Protein AF-A0AA42ZZ25-F1 (afdb_monomer)

Mean predicted aligned error: 7.33 Å

Solvent-accessible surface area (backbone atoms only — not comparable to full-atom values): 10313 Å² total; per-residue (Å²): 119,37,71,67,14,52,54,40,21,51,52,9,48,52,44,20,52,55,37,47,58,58,60,70,45,58,56,44,76,78,41,69,39,50,88,91,61,68,63,91,43,77,85,38,87,48,30,48,45,48,50,50,54,72,47,40,32,61,49,11,52,52,39,21,52,51,9,50,40,42,20,70,60,53,53,70,67,59,52,48,52,51,50,52,52,52,52,49,48,52,52,50,51,59,63,63,67,44,96,59,76,88,53,70,66,61,53,52,50,50,54,51,52,54,51,51,52,50,52,50,50,48,66,76,36,48,74,58,33,71,80,35,52,40,42,48,50,11,55,51,25,39,54,50,19,49,52,49,48,51,55,60,66,46,25,86,80,36,71,93,68,45,95,70,75,83,64,55,67,38,52,52,24,44,52,49,13,54,52,23,41,51,53,31,56,58,52,57,65,77,77,108

Foldseek 3Di:
DDPQLVVLLVQLVVQLVVLVVVLVDDLCVQQVDDPVCPDQFCPDSSNVVVLCSVCRNVSSVLSNVLSVCVVVVPDPVVSCCSNCVSVVVSVCVSVVPHPDDDDVVVLVVVLVVLVVVLVVVCVVCVVVCVVQVLLVLLSVLVNVLVVVVSVQVCCVVVVVVPNDDDSVSSVVSNVSSVVSVVVSVVVVVVVD

Radius of gyration: 19.28 Å; Cα contacts (8 Å, |Δi|>4): 155; chains: 1; bounding box: 48×33×53 Å

Secondary structure (DSSP, 8-state):
--HHHHHHHHHHHHHHHHHHHHHTS-HHHHH---TTS--SSTTSTTHHHHHHHHHHHHHHHHHHHHHHHHHTT--HHHHHHHHHHHHHHHHHHHHHTSSPPP-HHHHHHHHHHHHHHHHHHHHHHHHHHHH-HHHHHHHHHHHHHHHHHHHHHHHTT-GGG-S---THHHHHHHHHHHHHHHHHHHHHTT--

pLDDT: mean 84.46, std 12.56, range [48.25, 97.88]

Nearest PDB structures (foldseek):
  5zhy-assembly2_E  TM=5.673E-01  e=8.714E+00  Human coronavirus 229E

Structure (mmCIF, N/CA/C/O backbone):
data_AF-A0AA42ZZ25-F1
#
_entry.id   AF-A0AA42ZZ25-F1
#
loop_
_atom_site.group_PDB
_atom_site.id
_atom_site.type_symbol
_atom_site.label_atom_id
_atom_site.label_alt_id
_atom_site.label_comp_id
_atom_site.label_asym_id
_atom_site.label_entity_id
_atom_site.label_seq_id
_atom_site.pdbx_PDB_ins_code
_atom_site.Cartn_x
_atom_site.Cartn_y
_atom_site.Cartn_z
_atom_site.occupancy
_atom_site.B_iso_or_equiv
_atom_site.auth_seq_id
_atom_site.auth_comp_id
_atom_site.auth_asym_id
_atom_site.auth_atom_id
_atom_site.pdbx_PDB_model_num
ATOM 1 N N . MET A 1 1 ? 2.182 6.282 26.283 1.00 73.94 1 MET A N 1
ATOM 2 C CA . MET A 1 1 ? 2.359 7.030 25.024 1.00 73.94 1 MET A CA 1
ATOM 3 C C . MET A 1 1 ? 3.769 7.593 24.958 1.00 73.94 1 MET A C 1
ATOM 5 O O . MET A 1 1 ? 4.169 8.292 25.883 1.00 73.94 1 MET A O 1
ATOM 9 N N . SER A 1 2 ? 4.528 7.269 23.909 1.00 85.56 2 SER A N 1
ATOM 10 C CA . SER A 1 2 ? 5.929 7.699 23.748 1.00 85.56 2 SER A CA 1
ATOM 11 C C . SER A 1 2 ? 6.049 9.004 22.951 1.00 85.56 2 SER A C 1
ATOM 13 O O . SER A 1 2 ? 5.507 9.096 21.847 1.00 85.56 2 SER A O 1
ATOM 15 N N . LYS A 1 3 ? 6.791 9.994 23.481 1.00 91.00 3 LYS A N 1
ATOM 16 C CA . LYS A 1 3 ? 7.143 11.242 22.765 1.00 91.00 3 LYS A CA 1
ATOM 17 C C . LYS A 1 3 ? 8.033 10.967 21.551 1.00 91.00 3 LYS A C 1
ATOM 19 O O . LYS A 1 3 ? 7.838 11.568 20.502 1.00 91.00 3 LYS A O 1
ATOM 24 N N . LEU A 1 4 ? 8.956 10.011 21.676 1.00 93.12 4 LEU A N 1
ATOM 25 C CA . LEU A 1 4 ? 9.824 9.583 20.579 1.00 93.12 4 LEU A CA 1
ATOM 26 C C . LEU A 1 4 ? 9.006 9.017 19.411 1.00 93.12 4 LEU A C 1
ATOM 28 O O . LEU A 1 4 ? 9.281 9.340 18.263 1.00 93.12 4 LEU A O 1
ATOM 32 N N . GLY A 1 5 ? 7.962 8.231 19.701 1.00 93.62 5 GLY A N 1
ATOM 33 C CA . GLY A 1 5 ? 7.076 7.689 18.666 1.00 93.62 5 GLY A CA 1
ATOM 34 C C . GLY A 1 5 ? 6.365 8.774 17.852 1.00 93.62 5 GLY A C 1
ATOM 35 O O . GLY A 1 5 ? 6.284 8.664 16.633 1.00 93.62 5 GLY A O 1
ATOM 36 N N . ILE A 1 6 ? 5.929 9.861 18.502 1.00 95.56 6 ILE A N 1
ATOM 37 C CA . ILE A 1 6 ? 5.314 11.018 17.825 1.00 95.56 6 ILE A CA 1
ATOM 38 C C . ILE A 1 6 ? 6.313 11.690 16.879 1.00 95.56 6 ILE A C 1
ATOM 40 O O . ILE A 1 6 ? 5.965 12.014 15.748 1.00 95.56 6 ILE A O 1
ATOM 44 N N . ILE A 1 7 ? 7.555 11.885 17.330 1.00 96.88 7 ILE A N 1
ATOM 45 C CA . ILE A 1 7 ? 8.611 12.496 16.512 1.00 96.88 7 ILE A CA 1
ATOM 46 C C . ILE A 1 7 ? 8.875 11.637 15.270 1.00 96.88 7 ILE A C 1
ATOM 48 O O . ILE A 1 7 ? 8.836 12.146 14.154 1.00 96.88 7 ILE A O 1
ATOM 52 N N . VAL A 1 8 ? 9.074 10.328 15.455 1.00 96.25 8 VAL A N 1
ATOM 53 C CA . VAL A 1 8 ? 9.297 9.379 14.351 1.00 96.25 8 VAL A CA 1
ATOM 54 C C . VAL A 1 8 ? 8.112 9.382 13.382 1.00 96.25 8 VAL A C 1
ATOM 56 O O . VAL A 1 8 ? 8.312 9.421 12.172 1.00 96.25 8 VAL A O 1
ATOM 59 N N . PHE A 1 9 ? 6.881 9.412 13.896 1.00 96.94 9 PHE A N 1
ATOM 60 C CA . PHE A 1 9 ? 5.675 9.474 13.073 1.00 96.94 9 PHE A CA 1
ATOM 61 C C . PHE A 1 9 ? 5.659 10.695 12.144 1.00 96.94 9 PHE A C 1
ATOM 63 O O . PHE A 1 9 ? 5.478 10.548 10.935 1.00 96.94 9 PHE A O 1
ATOM 70 N N . TRP A 1 10 ? 5.902 11.889 12.692 1.00 97.75 10 TRP A N 1
ATOM 71 C CA . TRP A 1 10 ? 5.908 13.123 11.906 1.00 97.75 10 TRP A CA 1
ATOM 72 C C . TRP A 1 10 ? 7.067 13.199 10.917 1.00 97.75 10 TRP A C 1
ATOM 74 O O . TRP A 1 10 ? 6.869 13.693 9.811 1.00 97.75 10 TRP A O 1
ATOM 84 N N . ILE A 1 11 ? 8.242 12.665 11.267 1.00 97.38 11 ILE A N 1
ATOM 85 C CA . ILE A 1 11 ? 9.359 12.531 10.322 1.00 97.38 11 ILE A CA 1
ATOM 86 C C . ILE A 1 11 ? 8.927 11.698 9.111 1.00 97.38 11 ILE A C 1
ATOM 88 O O . ILE A 1 11 ? 9.162 12.109 7.978 1.00 97.38 11 ILE A O 1
ATOM 92 N N . GLY A 1 12 ? 8.249 10.568 9.336 1.00 96.44 12 GLY A N 1
ATOM 93 C CA . GLY A 1 12 ? 7.739 9.723 8.255 1.00 96.44 12 GLY A CA 1
ATOM 94 C C . GLY A 1 12 ? 6.729 10.439 7.354 1.00 96.44 12 GLY A C 1
ATOM 95 O O . GLY A 1 12 ? 6.827 10.340 6.132 1.00 96.44 12 GLY A O 1
ATOM 96 N N . ILE A 1 13 ? 5.805 11.210 7.941 1.00 96.94 13 ILE A N 1
ATOM 97 C CA . ILE A 1 13 ? 4.840 12.025 7.183 1.00 96.94 13 ILE A CA 1
ATOM 98 C C . ILE A 1 13 ? 5.551 13.084 6.345 1.00 96.94 13 ILE A C 1
ATOM 100 O O . ILE A 1 13 ? 5.314 13.162 5.142 1.00 96.94 13 ILE A O 1
ATOM 104 N N . LEU A 1 14 ? 6.409 13.898 6.967 1.00 96.94 14 LEU A N 1
ATOM 105 C CA . LEU A 1 14 ? 7.109 14.981 6.276 1.00 96.94 14 LEU A CA 1
ATOM 106 C C . LEU A 1 14 ? 7.948 14.432 5.125 1.00 96.94 14 LEU A C 1
ATOM 108 O O . LEU A 1 14 ? 7.885 14.962 4.020 1.00 96.94 14 LEU A O 1
ATOM 112 N N . TRP A 1 15 ? 8.659 13.329 5.361 1.00 95.62 15 TRP A N 1
ATOM 113 C CA . TRP A 1 15 ? 9.408 12.635 4.324 1.00 95.62 15 TRP A CA 1
ATOM 114 C C . TRP A 1 15 ? 8.509 12.183 3.170 1.00 95.62 15 TRP A C 1
ATOM 116 O O . TRP A 1 15 ? 8.795 12.506 2.022 1.00 95.62 15 TRP A O 1
ATOM 126 N N . ALA A 1 16 ? 7.407 11.480 3.460 1.00 94.56 16 ALA A N 1
ATOM 127 C CA . ALA A 1 16 ? 6.493 10.977 2.434 1.00 94.56 16 ALA A CA 1
ATOM 128 C C . ALA A 1 16 ? 5.859 12.104 1.605 1.00 94.56 16 ALA A C 1
ATOM 130 O O . ALA A 1 16 ? 5.720 11.957 0.397 1.00 94.56 16 ALA A O 1
ATOM 131 N N . VAL A 1 17 ? 5.498 13.228 2.231 1.00 94.06 17 VAL A N 1
ATOM 132 C CA . VAL A 1 17 ? 4.905 14.382 1.539 1.00 94.06 17 VAL A CA 1
ATOM 133 C C . VAL A 1 17 ? 5.936 15.090 0.667 1.00 94.06 17 VAL A C 1
ATOM 135 O O . VAL A 1 17 ? 5.672 15.322 -0.509 1.00 94.06 17 VAL A O 1
ATOM 138 N N . ILE A 1 18 ? 7.115 15.404 1.216 1.00 92.88 18 ILE A N 1
ATOM 139 C CA . ILE A 1 18 ? 8.193 16.066 0.467 1.00 92.88 18 ILE A CA 1
ATOM 140 C C . ILE A 1 18 ? 8.596 15.203 -0.724 1.00 92.88 18 ILE A C 1
ATOM 142 O O . ILE A 1 18 ? 8.624 15.683 -1.855 1.00 92.88 18 ILE A O 1
ATOM 146 N N . MET A 1 19 ? 8.842 13.914 -0.484 1.00 90.81 19 MET A N 1
ATOM 147 C CA . MET A 1 19 ? 9.177 12.986 -1.553 1.00 90.81 19 MET A CA 1
ATOM 148 C C . MET A 1 19 ? 8.017 12.807 -2.523 1.00 90.81 19 MET A C 1
ATOM 150 O O . MET A 1 19 ? 8.268 12.780 -3.712 1.00 90.81 19 MET A O 1
ATOM 154 N N . GLY A 1 20 ? 6.763 12.792 -2.064 1.00 87.94 20 GLY A N 1
ATOM 155 C CA . GLY A 1 20 ? 5.570 12.743 -2.917 1.00 87.94 20 GLY A CA 1
ATOM 156 C C . GLY A 1 20 ? 5.518 13.881 -3.936 1.00 87.94 20 GLY A C 1
ATOM 157 O O . GLY A 1 20 ? 5.217 13.662 -5.108 1.00 87.94 20 GLY A O 1
ATOM 158 N N . LEU A 1 21 ? 5.874 15.092 -3.505 1.00 88.12 21 LEU A N 1
ATOM 159 C CA . LEU A 1 21 ? 5.981 16.255 -4.384 1.00 88.12 21 LEU A CA 1
ATOM 160 C C . LEU A 1 21 ? 7.161 16.124 -5.355 1.00 88.12 21 LEU A C 1
ATOM 162 O O . LEU A 1 21 ? 7.004 16.402 -6.539 1.00 88.12 21 LEU A O 1
ATOM 166 N N . ILE A 1 22 ? 8.319 15.659 -4.875 1.00 83.81 22 ILE A N 1
ATOM 167 C CA . ILE A 1 22 ? 9.514 15.455 -5.709 1.00 83.81 22 ILE A CA 1
ATOM 168 C C . ILE A 1 22 ? 9.271 14.368 -6.764 1.00 83.81 22 ILE A C 1
ATOM 170 O O . ILE A 1 22 ? 9.618 14.565 -7.922 1.00 83.81 22 ILE A O 1
ATOM 174 N N . VAL A 1 23 ? 8.642 13.246 -6.402 1.00 82.50 23 VAL A N 1
ATOM 175 C CA . VAL A 1 23 ? 8.343 12.144 -7.331 1.00 82.50 23 VAL A CA 1
ATOM 176 C C . VAL A 1 23 ? 7.167 12.432 -8.255 1.00 82.50 23 VAL A C 1
ATOM 178 O O . VAL A 1 23 ? 6.913 11.683 -9.185 1.00 82.50 23 VAL A O 1
ATOM 181 N N . SER A 1 24 ? 6.435 13.520 -8.031 1.00 81.56 24 SER A N 1
ATOM 182 C CA . SER A 1 24 ? 5.475 13.999 -9.028 1.00 81.56 24 SER A CA 1
ATOM 183 C C . SER A 1 24 ? 6.177 14.702 -10.199 1.00 81.56 24 SER A C 1
ATOM 185 O O . SER A 1 24 ? 5.546 14.955 -11.222 1.00 81.56 24 SER A O 1
ATOM 187 N N . LEU A 1 25 ? 7.469 15.026 -10.059 1.00 79.50 25 LEU A N 1
ATOM 188 C CA . LEU A 1 25 ? 8.301 15.529 -11.147 1.00 79.50 25 LEU A CA 1
ATOM 189 C C . LEU A 1 25 ? 8.805 14.372 -12.013 1.00 79.50 25 LEU A C 1
ATOM 191 O O . LEU A 1 25 ? 9.061 13.269 -11.525 1.00 79.50 25 LEU A O 1
ATOM 195 N N . ASP A 1 26 ? 8.986 14.665 -13.298 1.00 71.19 26 ASP A N 1
ATOM 196 C CA . ASP A 1 26 ? 9.432 13.702 -14.297 1.00 71.19 26 ASP A CA 1
ATOM 197 C C . ASP A 1 26 ? 10.783 13.050 -13.908 1.00 71.19 26 ASP A C 1
ATOM 199 O O . ASP A 1 26 ? 11.741 13.759 -13.572 1.00 71.19 26 ASP A O 1
ATOM 203 N N . PRO A 1 27 ? 10.901 11.708 -13.934 1.00 68.69 27 PRO A N 1
ATOM 204 C CA . PRO A 1 27 ? 12.136 11.019 -13.566 1.00 68.69 27 PRO A CA 1
ATOM 205 C C . PRO A 1 27 ? 13.280 11.268 -14.560 1.00 68.69 27 PRO A C 1
ATOM 207 O O . PRO A 1 27 ? 14.442 11.188 -14.166 1.00 68.69 27 PRO A O 1
ATOM 210 N N . GLY A 1 28 ? 12.995 11.619 -15.814 1.00 68.44 28 GLY A N 1
ATOM 211 C CA . GLY A 1 28 ? 13.992 12.103 -16.765 1.00 68.44 28 GLY A CA 1
ATOM 212 C C . GLY A 1 28 ? 14.575 13.455 -16.360 1.00 68.44 28 GLY A C 1
ATOM 213 O O . GLY A 1 28 ? 15.766 13.690 -16.545 1.00 68.44 28 GLY A O 1
ATOM 214 N N . TYR A 1 29 ? 13.798 14.305 -15.686 1.00 72.44 29 TYR A N 1
ATOM 215 C CA . TYR A 1 29 ? 14.313 15.533 -15.076 1.00 72.44 29 TYR A CA 1
ATOM 216 C C . TYR A 1 29 ? 15.101 15.267 -13.780 1.00 72.44 29 TYR A C 1
ATOM 218 O O . TYR A 1 29 ? 16.183 15.819 -13.587 1.00 72.44 29 TYR A O 1
ATOM 226 N N . VAL A 1 30 ?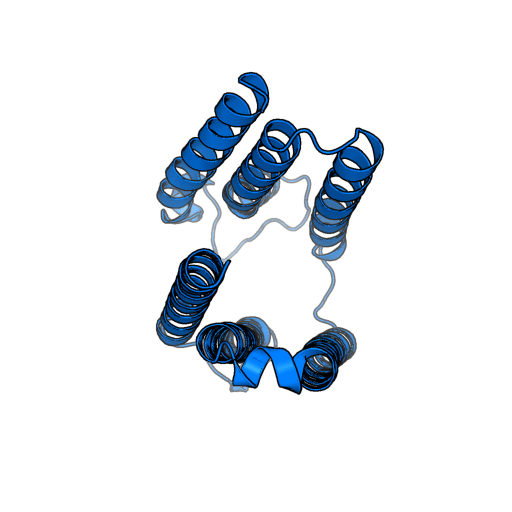 14.582 14.416 -12.886 1.00 73.19 30 VAL A N 1
ATOM 227 C CA . VAL A 1 30 ? 15.165 14.195 -11.544 1.00 73.19 30 VAL A CA 1
ATOM 228 C C . VAL A 1 30 ? 16.379 13.262 -11.567 1.00 73.19 30 VAL A C 1
ATOM 230 O O . VAL A 1 30 ? 17.350 13.489 -10.848 1.00 73.19 30 VAL A O 1
ATOM 233 N N . CYS A 1 31 ? 16.334 12.216 -12.387 1.00 72.69 31 CYS A N 1
ATOM 234 C CA . CYS A 1 31 ? 17.346 11.163 -12.449 1.00 72.69 31 CYS A CA 1
ATOM 235 C C . CYS A 1 31 ? 18.102 11.118 -13.781 1.00 72.69 31 CYS A C 1
ATOM 237 O O . CYS A 1 31 ? 18.907 10.206 -13.969 1.00 72.69 31 CYS A O 1
ATOM 239 N N . GLN A 1 32 ? 17.856 12.068 -14.697 1.00 72.19 32 GLN A N 1
ATOM 240 C CA . GLN A 1 32 ? 18.465 12.090 -16.038 1.00 72.19 32 GLN A CA 1
ATOM 241 C C . GLN A 1 32 ? 18.292 10.755 -16.782 1.00 72.19 32 GLN A C 1
ATOM 243 O O . GLN A 1 32 ? 19.167 10.313 -17.524 1.00 72.19 32 GLN A O 1
ATOM 248 N N . LEU A 1 33 ? 17.165 10.084 -16.531 1.00 67.00 33 LEU A N 1
ATOM 249 C CA . LEU A 1 33 ? 16.796 8.831 -17.171 1.00 67.00 33 LEU A CA 1
ATOM 250 C C . LEU A 1 33 ? 16.148 9.132 -18.517 1.00 67.00 33 LEU A C 1
ATOM 252 O O . LEU A 1 33 ? 15.111 9.786 -18.577 1.00 67.00 33 LEU A O 1
ATOM 256 N N . ASP A 1 34 ? 16.738 8.615 -19.584 1.00 62.69 34 ASP A N 1
ATOM 257 C CA . ASP A 1 34 ? 16.041 8.504 -20.856 1.00 62.69 34 ASP A CA 1
ATOM 258 C C . ASP A 1 34 ? 14.940 7.445 -20.701 1.00 62.69 34 ASP A C 1
ATOM 260 O O . ASP A 1 34 ? 15.221 6.286 -20.375 1.00 62.69 34 ASP A O 1
ATOM 264 N N . THR A 1 35 ? 13.682 7.849 -20.885 1.00 56.19 35 THR A N 1
ATOM 265 C CA . THR A 1 35 ? 12.520 6.955 -20.793 1.00 56.19 35 THR A CA 1
ATOM 266 C C . THR A 1 35 ? 12.611 5.789 -21.774 1.00 56.19 35 THR A C 1
ATOM 268 O O . THR A 1 35 ? 12.060 4.725 -21.494 1.00 56.19 35 THR A O 1
ATOM 271 N N . ASP A 1 36 ? 13.354 5.965 -22.870 1.00 57.38 36 ASP A N 1
ATOM 272 C CA . ASP A 1 36 ? 13.535 4.957 -23.913 1.00 57.38 36 ASP A CA 1
ATOM 273 C C . ASP A 1 36 ? 14.713 4.006 -23.623 1.00 57.38 36 ASP A C 1
ATOM 275 O O . ASP A 1 36 ? 14.783 2.913 -24.185 1.00 57.38 36 ASP A O 1
ATOM 279 N N . ASN A 1 37 ? 15.618 4.379 -22.708 1.00 55.50 37 ASN A N 1
ATOM 280 C CA . ASN A 1 37 ? 16.841 3.641 -22.382 1.00 55.50 37 ASN A CA 1
ATOM 281 C C . ASN A 1 37 ? 16.988 3.428 -20.869 1.00 55.50 37 ASN A C 1
ATOM 283 O O . ASN A 1 37 ? 17.997 3.799 -20.256 1.00 55.50 37 ASN A O 1
ATOM 287 N N . LEU A 1 38 ? 15.980 2.799 -20.254 1.00 59.97 38 LEU A N 1
ATOM 288 C CA . LEU A 1 38 ? 16.076 2.390 -18.856 1.00 59.97 38 LEU A CA 1
ATOM 289 C C . LEU A 1 38 ? 17.315 1.497 -18.642 1.00 59.97 38 LEU A C 1
ATOM 291 O O . LEU A 1 38 ? 17.588 0.589 -19.433 1.00 59.97 38 LEU A O 1
ATOM 295 N N . PRO A 1 39 ? 18.070 1.726 -17.560 1.00 59.75 39 PRO A N 1
ATOM 296 C CA . PRO A 1 39 ? 19.282 0.982 -17.277 1.00 59.75 39 PRO A CA 1
ATOM 297 C C . PRO A 1 39 ? 19.080 -0.533 -17.186 1.00 59.75 39 PRO A C 1
ATOM 299 O O . PRO A 1 39 ? 18.165 -1.028 -16.532 1.00 59.75 39 PRO A O 1
ATOM 302 N N . THR A 1 40 ? 20.018 -1.280 -17.764 1.00 61.81 40 THR A N 1
ATOM 303 C CA . THR A 1 40 ? 19.949 -2.746 -17.889 1.00 61.81 40 THR A CA 1
ATOM 304 C C . THR A 1 40 ? 20.288 -3.510 -16.606 1.00 61.81 40 THR A C 1
ATOM 306 O O . THR A 1 40 ? 20.108 -4.726 -16.548 1.00 61.81 40 THR A O 1
ATOM 309 N N . THR A 1 41 ? 20.782 -2.833 -15.563 1.00 63.94 41 THR A N 1
ATOM 310 C CA . THR A 1 41 ? 21.121 -3.456 -14.275 1.00 63.94 41 THR A CA 1
ATOM 311 C C . THR A 1 41 ? 20.740 -2.555 -13.108 1.00 63.94 41 THR A C 1
ATOM 313 O O . THR A 1 41 ? 20.843 -1.337 -13.211 1.00 63.94 41 THR A O 1
ATOM 316 N N . LEU A 1 42 ? 20.384 -3.158 -11.965 1.00 62.44 42 LEU A N 1
ATOM 317 C CA . LEU A 1 42 ? 20.075 -2.452 -10.710 1.00 62.44 42 LEU A CA 1
ATOM 318 C C . LEU A 1 42 ? 21.228 -1.545 -10.229 1.00 62.44 42 LEU A C 1
ATOM 320 O O . LEU A 1 42 ? 20.990 -0.560 -9.533 1.00 62.44 42 LEU A O 1
ATOM 324 N N . TRP A 1 43 ? 22.463 -1.873 -10.617 1.00 61.28 43 TRP A N 1
ATOM 325 C CA . TRP A 1 43 ? 23.708 -1.244 -10.162 1.00 61.28 43 TRP A CA 1
ATOM 326 C C . TRP A 1 43 ? 24.200 -0.087 -11.033 1.00 61.28 43 TRP A C 1
ATOM 328 O O . TRP A 1 43 ? 25.199 0.547 -10.700 1.00 61.28 43 TRP A O 1
ATOM 338 N N . SER A 1 44 ? 23.545 0.183 -12.156 1.00 63.59 44 SER A N 1
ATOM 339 C CA . SER A 1 44 ? 23.943 1.291 -13.020 1.00 63.59 44 SER A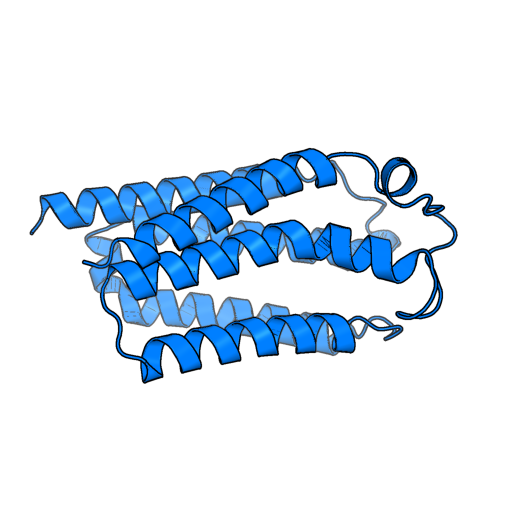 CA 1
ATOM 340 C C . SER A 1 44 ? 23.581 2.658 -12.414 1.00 63.59 44 SER A C 1
ATOM 342 O O . SER A 1 44 ? 22.654 2.813 -11.619 1.00 63.59 44 SER A O 1
ATOM 344 N N . TYR A 1 45 ? 24.340 3.682 -12.781 1.00 53.03 45 TYR A N 1
ATOM 345 C CA . TYR A 1 45 ? 24.254 5.001 -12.154 1.00 53.03 45 TYR A CA 1
ATOM 346 C C . TYR A 1 45 ? 22.890 5.733 -12.316 1.00 53.03 45 TYR A C 1
ATOM 348 O O . TYR A 1 45 ? 22.563 6.526 -11.438 1.00 53.03 45 TYR A O 1
ATOM 356 N N . PRO A 1 46 ? 22.007 5.417 -13.291 1.00 63.09 46 PRO A N 1
ATOM 357 C CA . PRO A 1 46 ? 20.622 5.920 -13.288 1.00 63.09 46 PRO A CA 1
ATOM 358 C C . PRO A 1 46 ? 19.603 5.011 -12.559 1.00 63.09 46 PRO A C 1
ATOM 360 O O . PRO A 1 46 ? 18.563 5.491 -12.103 1.00 63.09 46 PRO A O 1
ATOM 363 N N . SER A 1 47 ? 19.874 3.705 -12.399 1.00 68.81 47 SER A N 1
ATOM 364 C CA . SER A 1 47 ? 18.914 2.753 -11.801 1.00 68.81 47 SER A CA 1
ATOM 365 C C . SER A 1 47 ? 18.780 2.931 -10.294 1.00 68.81 47 SER A C 1
ATOM 367 O O . SER A 1 47 ? 17.680 2.833 -9.757 1.00 68.81 47 SER A O 1
ATOM 369 N N . LEU A 1 48 ? 19.882 3.235 -9.602 1.00 74.44 48 LEU A N 1
ATOM 370 C CA . LEU A 1 48 ? 19.852 3.531 -8.167 1.00 74.44 48 LEU A CA 1
ATOM 371 C C . LEU A 1 48 ? 19.064 4.812 -7.872 1.00 74.44 48 LEU A C 1
ATOM 373 O O . LEU A 1 48 ? 18.311 4.848 -6.898 1.00 74.44 48 LEU A O 1
ATOM 377 N N . CYS A 1 49 ? 19.172 5.823 -8.743 1.00 77.62 49 CYS A N 1
ATOM 378 C CA . CYS A 1 49 ? 18.348 7.025 -8.648 1.00 77.62 49 CYS A CA 1
ATOM 379 C C . CYS A 1 49 ? 16.865 6.678 -8.806 1.00 77.62 49 CYS A C 1
ATOM 381 O O . CYS A 1 49 ? 16.077 7.028 -7.929 1.00 77.62 49 CYS A O 1
ATOM 383 N N . PHE A 1 50 ? 16.495 5.902 -9.833 1.00 76.88 50 PHE A N 1
ATOM 384 C CA . PHE A 1 50 ? 15.111 5.461 -10.037 1.00 76.88 50 PHE A CA 1
ATOM 385 C C . PHE A 1 50 ? 14.545 4.691 -8.838 1.00 76.88 50 PHE A C 1
ATOM 387 O O . PHE A 1 50 ? 13.434 4.965 -8.396 1.00 76.88 50 PHE A O 1
ATOM 394 N N . ILE A 1 51 ? 15.306 3.752 -8.269 1.00 77.56 51 ILE A N 1
ATOM 395 C CA . ILE A 1 51 ? 14.880 2.992 -7.084 1.00 77.56 51 ILE A CA 1
ATOM 396 C C . ILE A 1 51 ? 14.690 3.937 -5.899 1.00 77.56 51 ILE A C 1
ATOM 398 O O . ILE A 1 51 ? 13.678 3.862 -5.203 1.00 77.56 51 ILE A O 1
ATOM 402 N N . SER A 1 52 ? 15.641 4.845 -5.671 1.00 80.38 52 SER A N 1
ATOM 403 C CA . SER A 1 52 ? 15.534 5.820 -4.586 1.00 80.38 52 SER A CA 1
ATOM 404 C C . SER A 1 52 ? 14.301 6.706 -4.756 1.00 80.38 52 SER A C 1
ATOM 406 O O . SER A 1 52 ? 13.561 6.898 -3.797 1.00 80.38 52 SER A O 1
ATOM 408 N N . TRP A 1 53 ? 14.018 7.140 -5.983 1.00 83.38 53 TRP A N 1
ATOM 409 C CA . TRP A 1 53 ? 12.838 7.909 -6.352 1.00 83.38 53 TRP A CA 1
ATOM 410 C C . TRP A 1 53 ? 11.561 7.096 -6.093 1.00 83.38 53 TRP A C 1
ATOM 412 O O . TRP A 1 53 ? 10.731 7.509 -5.287 1.00 83.38 53 TRP A O 1
ATOM 422 N N . ALA A 1 54 ? 11.450 5.884 -6.641 1.00 80.88 54 ALA A N 1
ATOM 423 C CA . ALA A 1 54 ? 10.248 5.052 -6.571 1.00 80.88 54 ALA A CA 1
ATOM 424 C C . ALA A 1 54 ? 9.909 4.584 -5.145 1.00 80.88 54 ALA A C 1
ATOM 426 O O . ALA A 1 54 ? 8.739 4.516 -4.764 1.00 80.88 54 ALA A O 1
ATOM 427 N N . PHE A 1 55 ? 10.924 4.275 -4.333 1.00 86.19 55 PHE A N 1
ATOM 428 C CA . PHE A 1 55 ? 10.740 3.758 -2.973 1.00 86.19 55 PHE A CA 1
ATOM 429 C C . PHE A 1 55 ? 10.836 4.832 -1.878 1.00 86.19 55 PHE A C 1
ATOM 431 O O . PHE A 1 55 ? 10.588 4.529 -0.707 1.00 86.19 55 PHE A O 1
ATOM 438 N N . SER A 1 56 ? 11.119 6.092 -2.231 1.00 88.69 56 SER A N 1
ATOM 439 C CA . SER A 1 56 ? 11.230 7.204 -1.275 1.00 88.69 56 SER A CA 1
ATOM 440 C C . SER A 1 56 ? 9.944 7.445 -0.474 1.00 88.69 56 SER A C 1
ATOM 442 O O . SER A 1 56 ? 9.994 7.568 0.752 1.00 88.69 56 SER A O 1
ATOM 444 N N . VAL A 1 57 ? 8.788 7.479 -1.141 1.00 90.94 57 VAL A N 1
ATOM 445 C CA . VAL A 1 57 ? 7.478 7.709 -0.511 1.00 90.94 57 VAL A CA 1
ATOM 446 C C . VAL A 1 57 ? 7.052 6.518 0.359 1.00 90.94 57 VAL A C 1
ATOM 448 O O . VAL A 1 57 ? 6.759 6.731 1.542 1.00 90.94 57 VAL A O 1
ATOM 451 N N . PRO A 1 58 ? 7.095 5.260 -0.137 1.00 91.38 58 PRO A N 1
ATOM 452 C CA . PRO A 1 58 ? 6.879 4.078 0.695 1.00 91.38 58 PRO A CA 1
ATOM 453 C C . PRO A 1 58 ? 7.730 4.032 1.968 1.00 91.38 58 PRO A C 1
ATOM 455 O O . PRO A 1 58 ? 7.245 3.631 3.029 1.00 91.38 58 PRO A O 1
ATOM 458 N N . PHE A 1 59 ? 8.986 4.483 1.892 1.00 91.19 59 PHE A N 1
ATOM 459 C CA . PHE A 1 59 ? 9.869 4.556 3.051 1.00 91.19 59 PHE A CA 1
ATOM 460 C C . PHE A 1 59 ? 9.338 5.497 4.141 1.00 91.19 59 PHE A C 1
ATOM 462 O O . PHE A 1 59 ? 9.319 5.129 5.318 1.00 91.19 59 PHE A O 1
ATOM 469 N N . GLY A 1 60 ? 8.803 6.660 3.759 1.00 93.62 60 GLY A N 1
ATOM 470 C CA . GLY A 1 60 ? 8.133 7.567 4.695 1.00 93.62 60 GLY A CA 1
ATOM 471 C C . GLY A 1 60 ? 6.916 6.926 5.374 1.00 93.62 60 GLY A C 1
ATOM 472 O O . GLY A 1 60 ? 6.764 7.037 6.593 1.00 93.62 60 GLY A O 1
ATOM 473 N N . PHE A 1 61 ? 6.100 6.167 4.630 1.00 94.38 61 PHE A N 1
ATOM 474 C CA . PHE A 1 61 ? 4.969 5.422 5.204 1.00 94.38 61 PHE A CA 1
ATOM 475 C C . PHE A 1 61 ? 5.415 4.379 6.234 1.00 94.38 61 PHE A C 1
ATOM 477 O O . PHE A 1 61 ? 4.786 4.247 7.286 1.00 94.38 61 PHE A O 1
ATOM 484 N N . MET A 1 62 ? 6.515 3.665 5.971 1.00 93.81 62 MET A N 1
ATOM 485 C CA . MET A 1 62 ? 7.079 2.707 6.926 1.00 93.81 62 MET A CA 1
ATOM 486 C C . MET A 1 62 ? 7.518 3.390 8.221 1.00 93.81 62 MET A C 1
ATOM 488 O O . MET A 1 62 ? 7.159 2.929 9.307 1.00 93.81 62 MET A O 1
ATOM 492 N N . ILE A 1 63 ? 8.257 4.500 8.116 1.00 94.75 63 ILE A N 1
ATOM 493 C CA . ILE A 1 63 ? 8.692 5.284 9.278 1.00 94.75 63 ILE A CA 1
ATOM 494 C C . ILE A 1 63 ? 7.475 5.762 10.073 1.00 94.75 63 ILE A C 1
ATOM 496 O O . ILE A 1 63 ? 7.439 5.600 11.294 1.00 94.75 63 ILE A O 1
ATOM 500 N N . ALA A 1 64 ? 6.452 6.287 9.393 1.00 96.50 64 ALA A N 1
ATOM 501 C CA . ALA A 1 64 ? 5.231 6.748 10.040 1.00 96.50 64 ALA A CA 1
ATOM 502 C C . ALA A 1 64 ? 4.533 5.607 10.806 1.00 96.50 64 ALA A C 1
ATOM 504 O O . ALA A 1 64 ? 4.201 5.755 11.985 1.00 96.50 64 ALA A O 1
ATOM 505 N N . ALA A 1 65 ? 4.377 4.436 10.184 1.00 94.88 65 ALA A N 1
ATOM 506 C CA . ALA A 1 65 ? 3.759 3.274 10.817 1.00 94.88 65 ALA A CA 1
ATOM 507 C C . ALA A 1 65 ? 4.550 2.775 12.044 1.00 94.88 65 ALA A C 1
ATOM 509 O O . ALA A 1 65 ? 3.961 2.504 13.093 1.00 94.88 65 ALA A O 1
ATOM 510 N N . ILE A 1 66 ? 5.884 2.718 11.952 1.00 94.19 66 ILE A N 1
ATOM 511 C CA . ILE A 1 66 ? 6.771 2.391 13.081 1.00 94.19 66 ILE A CA 1
ATOM 512 C C . ILE A 1 66 ? 6.605 3.421 14.206 1.00 94.19 66 ILE A C 1
ATOM 514 O O . ILE A 1 66 ? 6.455 3.039 15.368 1.00 94.19 66 ILE A O 1
ATOM 518 N N . GLY A 1 67 ? 6.569 4.714 13.872 1.00 94.69 67 GLY A N 1
ATOM 519 C CA . GLY A 1 67 ? 6.350 5.800 14.826 1.00 94.69 67 GLY A CA 1
ATOM 520 C C . GLY A 1 67 ? 5.038 5.655 15.598 1.00 94.69 67 GLY A C 1
ATOM 521 O O . GLY A 1 67 ? 5.033 5.782 16.825 1.00 94.69 67 GLY A O 1
ATOM 522 N N . ILE A 1 68 ? 3.944 5.287 14.921 1.00 95.69 68 ILE A N 1
ATOM 523 C CA . ILE A 1 68 ? 2.657 5.003 15.576 1.00 95.69 68 ILE A CA 1
ATOM 524 C C . ILE A 1 68 ? 2.732 3.793 16.502 1.00 95.69 68 ILE A C 1
ATOM 526 O O . ILE A 1 68 ? 2.256 3.878 17.635 1.00 95.69 68 ILE A O 1
ATOM 530 N N . LEU A 1 69 ? 3.358 2.693 16.078 1.00 94.62 69 LEU A N 1
ATOM 531 C CA . LEU A 1 69 ? 3.534 1.521 16.943 1.00 94.62 69 LEU A CA 1
ATOM 532 C C . LEU A 1 69 ? 4.346 1.869 18.198 1.00 94.62 69 LEU A C 1
ATOM 534 O O . LEU A 1 69 ? 3.973 1.483 19.307 1.00 94.62 69 LEU A O 1
ATOM 538 N N . MET A 1 70 ? 5.416 2.651 18.047 1.00 93.75 70 MET A N 1
ATOM 539 C CA . MET A 1 70 ? 6.208 3.154 19.172 1.00 93.75 70 MET A CA 1
ATOM 540 C C . MET A 1 70 ? 5.391 4.077 20.078 1.00 93.75 70 MET A C 1
ATOM 542 O O . MET A 1 70 ? 5.461 3.969 21.302 1.00 93.75 70 MET A O 1
ATOM 546 N N . HIS A 1 71 ? 4.602 4.983 19.499 1.00 94.69 71 HIS A N 1
ATOM 547 C CA . HIS A 1 71 ? 3.753 5.900 20.253 1.00 94.69 71 HIS A CA 1
ATOM 548 C C . HIS A 1 71 ? 2.702 5.149 21.080 1.00 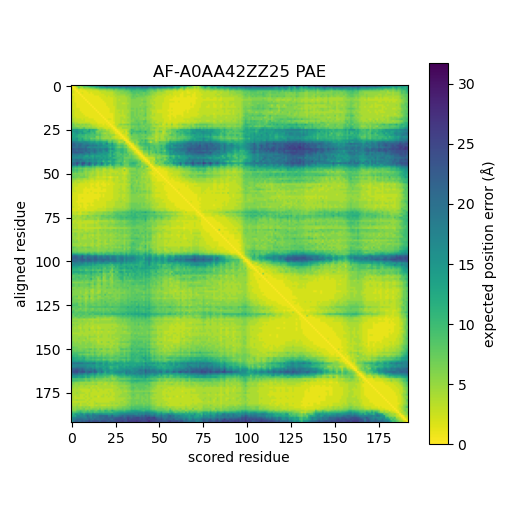94.69 71 HIS A C 1
ATOM 550 O O . HIS A 1 71 ? 2.513 5.461 22.260 1.00 94.69 71 HIS A O 1
ATOM 556 N N . ALA A 1 72 ? 2.096 4.115 20.492 1.00 93.56 72 ALA A N 1
ATOM 557 C CA . ALA A 1 72 ? 1.144 3.211 21.129 1.00 93.56 72 ALA A CA 1
ATOM 558 C C . ALA A 1 72 ? 1.788 2.251 22.150 1.00 93.56 72 ALA A C 1
ATOM 560 O O . ALA A 1 72 ? 1.091 1.409 22.711 1.00 93.56 72 ALA A O 1
ATOM 561 N N . ASN A 1 73 ? 3.096 2.375 22.422 1.00 91.38 73 ASN A N 1
ATOM 562 C CA . ASN A 1 73 ? 3.854 1.490 23.307 1.00 91.38 73 ASN A CA 1
ATOM 563 C C . ASN A 1 73 ? 3.741 0.003 22.906 1.00 91.38 73 ASN A C 1
ATOM 565 O O . ASN A 1 73 ? 3.695 -0.876 23.769 1.00 91.38 73 ASN A O 1
ATOM 569 N N . ALA A 1 74 ? 3.698 -0.296 21.602 1.00 92.12 74 ALA A N 1
ATOM 570 C CA . ALA A 1 74 ? 3.758 -1.672 21.126 1.00 92.12 74 ALA A CA 1
ATOM 571 C C . ALA A 1 74 ? 5.037 -2.351 21.639 1.00 92.12 74 ALA A C 1
ATOM 573 O O . ALA A 1 74 ? 6.111 -1.744 21.687 1.00 92.12 74 ALA A O 1
ATOM 574 N N . ASN A 1 75 ? 4.934 -3.625 22.023 1.00 93.00 75 ASN A N 1
ATOM 575 C CA . ASN A 1 75 ? 6.099 -4.356 22.507 1.00 93.00 75 ASN A CA 1
ATOM 576 C C . ASN A 1 75 ? 7.162 -4.505 21.398 1.00 93.00 75 ASN A C 1
ATOM 578 O O . ASN A 1 75 ? 6.870 -4.456 20.197 1.00 93.00 75 ASN A O 1
ATOM 582 N N . ARG A 1 76 ? 8.416 -4.723 21.810 1.00 91.38 76 ARG A N 1
ATOM 583 C CA . ARG A 1 76 ? 9.559 -4.832 20.891 1.00 91.38 76 ARG A CA 1
ATOM 584 C C . ARG A 1 76 ? 9.359 -5.917 19.828 1.00 91.38 76 ARG A C 1
ATOM 586 O O . ARG A 1 76 ? 9.737 -5.713 18.680 1.00 91.38 76 ARG A O 1
ATOM 593 N N . ASN A 1 77 ? 8.740 -7.041 20.185 1.00 94.12 77 ASN A N 1
ATOM 594 C CA . ASN A 1 77 ? 8.506 -8.147 19.255 1.00 94.12 77 ASN A CA 1
ATOM 595 C C . ASN A 1 77 ? 7.516 -7.773 18.146 1.00 94.12 77 ASN A C 1
ATOM 597 O O . ASN A 1 77 ? 7.746 -8.123 16.993 1.00 94.12 77 ASN A O 1
ATOM 601 N N . THR A 1 78 ? 6.443 -7.049 18.463 1.00 92.44 78 THR A N 1
ATOM 602 C CA . THR A 1 78 ? 5.479 -6.536 17.482 1.00 92.44 78 THR A CA 1
ATOM 603 C C . THR A 1 78 ? 6.149 -5.536 16.550 1.00 92.44 78 THR A C 1
ATOM 605 O O . THR A 1 78 ? 5.993 -5.642 15.336 1.00 92.44 78 THR A O 1
ATOM 608 N N . LEU A 1 79 ? 6.948 -4.619 17.106 1.00 90.50 79 LEU A N 1
ATOM 609 C CA . LEU A 1 79 ? 7.687 -3.636 16.318 1.00 90.50 79 LEU A CA 1
ATOM 610 C C . LEU A 1 79 ? 8.669 -4.311 15.349 1.00 90.50 79 LEU A C 1
ATOM 612 O O . LEU A 1 79 ? 8.702 -3.967 14.172 1.00 90.50 79 LEU A O 1
ATOM 616 N N . LEU A 1 80 ? 9.421 -5.310 15.826 1.00 91.69 80 LEU A N 1
ATOM 617 C CA . LEU A 1 80 ? 10.367 -6.068 15.006 1.00 91.69 80 LEU A CA 1
ATOM 618 C C . LEU A 1 80 ? 9.666 -6.903 13.935 1.00 91.69 80 LEU A C 1
ATOM 620 O O . LEU A 1 80 ? 10.096 -6.878 12.790 1.00 91.69 80 LEU A O 1
ATOM 624 N N . LYS A 1 81 ? 8.582 -7.613 14.268 1.00 93.06 81 LYS A N 1
ATOM 625 C CA . LYS A 1 81 ? 7.824 -8.411 13.288 1.00 93.06 81 LYS A CA 1
ATOM 626 C C . LYS A 1 81 ? 7.248 -7.539 12.178 1.00 93.06 81 LYS A C 1
ATOM 628 O O . LYS A 1 81 ? 7.362 -7.899 11.012 1.00 93.06 81 LYS A O 1
ATOM 633 N N . PHE A 1 82 ? 6.664 -6.396 12.539 1.00 93.81 82 PHE A N 1
ATOM 634 C CA . PHE A 1 82 ? 6.162 -5.436 11.562 1.00 93.81 82 PHE A CA 1
ATOM 635 C C . PHE A 1 82 ? 7.306 -4.872 10.713 1.00 93.81 82 PHE A C 1
ATOM 637 O O . PHE A 1 82 ? 7.271 -4.992 9.493 1.00 93.81 82 PHE A O 1
ATOM 644 N N . GLY A 1 83 ? 8.349 -4.329 11.349 1.00 88.81 83 GLY A N 1
ATOM 645 C CA . GLY A 1 83 ? 9.484 -3.722 10.652 1.00 88.81 83 GLY A CA 1
ATOM 646 C C . GLY A 1 83 ? 10.187 -4.695 9.706 1.00 88.81 83 GLY A C 1
ATOM 647 O O . GLY A 1 83 ? 10.336 -4.395 8.527 1.00 88.81 83 GLY A O 1
ATOM 648 N N . LEU A 1 84 ? 10.555 -5.886 10.188 1.00 91.69 84 LEU A N 1
ATOM 649 C CA . LEU A 1 84 ? 11.215 -6.913 9.376 1.00 91.69 84 LEU A CA 1
ATOM 650 C C . LEU A 1 84 ? 10.308 -7.447 8.266 1.00 91.69 84 LEU A C 1
ATOM 652 O O . LEU A 1 84 ? 10.785 -7.653 7.155 1.00 91.69 84 LEU A O 1
ATOM 656 N N . GLY A 1 85 ? 9.016 -7.650 8.538 1.00 91.50 85 GLY A N 1
ATOM 657 C CA . GLY A 1 85 ? 8.071 -8.131 7.531 1.00 91.50 85 GLY A CA 1
ATOM 658 C C . GLY A 1 85 ? 7.896 -7.134 6.387 1.00 91.50 85 GLY A C 1
ATOM 659 O O . GLY A 1 85 ? 7.969 -7.508 5.217 1.00 91.50 85 GLY A O 1
ATOM 660 N N . VAL A 1 86 ? 7.723 -5.853 6.717 1.00 90.81 86 VAL A N 1
ATOM 661 C CA . VAL A 1 86 ? 7.534 -4.802 5.714 1.00 90.81 86 VAL A CA 1
ATOM 662 C C . VAL A 1 86 ? 8.839 -4.541 4.953 1.00 90.81 86 VAL A C 1
ATOM 664 O O . VAL A 1 86 ? 8.833 -4.615 3.727 1.00 90.81 86 VAL A O 1
ATOM 667 N N . ILE A 1 87 ? 9.970 -4.344 5.643 1.00 88.88 87 ILE A N 1
ATOM 668 C CA . ILE A 1 87 ? 11.283 -4.142 4.997 1.00 88.88 87 ILE A CA 1
ATOM 669 C C . ILE A 1 87 ? 11.651 -5.345 4.122 1.00 88.88 87 ILE A C 1
ATOM 671 O O . ILE A 1 87 ? 12.063 -5.165 2.979 1.00 88.88 87 ILE A O 1
ATOM 675 N N . GLY A 1 88 ? 11.460 -6.568 4.622 1.00 89.12 88 GLY A N 1
ATOM 676 C CA . GLY A 1 88 ? 11.721 -7.791 3.865 1.00 89.12 88 GLY A CA 1
ATOM 677 C C . GLY A 1 88 ? 10.878 -7.884 2.593 1.00 89.12 88 GLY A C 1
ATOM 678 O O . GLY A 1 88 ? 11.398 -8.266 1.549 1.00 89.12 88 GLY A O 1
ATOM 679 N N . THR A 1 89 ? 9.612 -7.459 2.650 1.00 87.56 89 THR A N 1
ATOM 680 C CA . THR A 1 89 ? 8.733 -7.399 1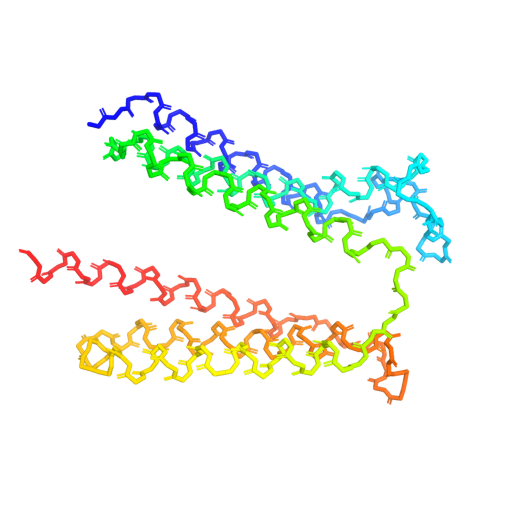.472 1.00 87.56 89 THR A CA 1
ATOM 681 C C . THR A 1 89 ? 9.243 -6.385 0.446 1.00 87.56 89 THR A C 1
ATOM 683 O O . THR A 1 89 ? 9.321 -6.712 -0.734 1.00 87.56 89 THR A O 1
ATOM 686 N N . TYR A 1 90 ? 9.649 -5.184 0.872 1.00 84.06 90 TYR A N 1
ATOM 687 C CA . TYR A 1 90 ? 10.212 -4.180 -0.039 1.00 84.06 90 TYR A CA 1
ATOM 688 C C . TYR A 1 90 ? 11.505 -4.656 -0.698 1.00 84.06 90 TYR A C 1
ATOM 690 O O . TYR A 1 90 ? 11.641 -4.550 -1.914 1.00 84.06 90 TYR A O 1
ATOM 698 N N . LEU A 1 91 ? 12.427 -5.230 0.081 1.00 83.75 91 LEU A N 1
ATOM 699 C CA . LEU A 1 91 ? 13.664 -5.793 -0.459 1.00 83.75 91 LEU A CA 1
ATOM 700 C C . LEU A 1 91 ? 13.361 -6.911 -1.459 1.00 83.75 91 LEU A C 1
ATOM 702 O O . LEU A 1 91 ? 13.902 -6.899 -2.560 1.00 83.75 91 LEU A O 1
ATOM 706 N N . PHE A 1 92 ? 12.451 -7.826 -1.119 1.00 84.06 92 PHE A N 1
ATOM 707 C CA . PHE A 1 92 ? 12.019 -8.878 -2.035 1.00 84.06 92 PHE A CA 1
ATOM 708 C C . PHE A 1 92 ? 11.478 -8.304 -3.348 1.00 84.06 92 PHE A C 1
ATOM 710 O O . PHE A 1 92 ? 11.895 -8.756 -4.405 1.00 84.06 92 PHE A O 1
ATOM 717 N N . ILE A 1 93 ? 10.614 -7.285 -3.303 1.00 79.88 93 ILE A N 1
ATOM 718 C CA . ILE A 1 93 ? 10.054 -6.635 -4.50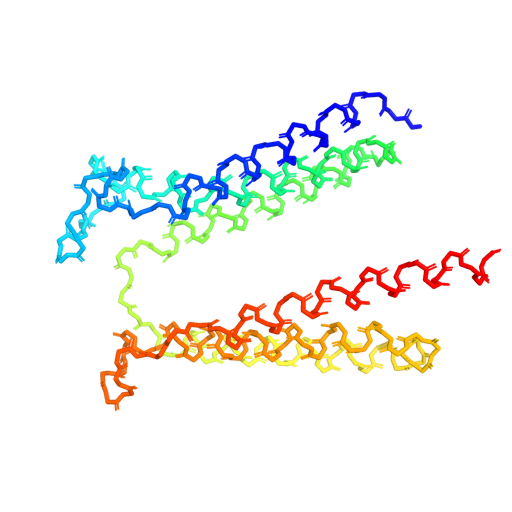0 1.00 79.88 93 ILE A CA 1
ATOM 719 C C . ILE A 1 93 ? 11.150 -5.969 -5.343 1.00 79.88 93 ILE A C 1
ATOM 721 O O . ILE A 1 93 ? 11.123 -6.099 -6.564 1.00 79.88 93 ILE A O 1
ATOM 725 N N . ILE A 1 94 ? 12.112 -5.281 -4.722 1.00 75.00 94 ILE A N 1
ATOM 726 C CA . ILE A 1 94 ? 13.235 -4.642 -5.429 1.00 75.00 94 ILE A CA 1
ATOM 727 C C . ILE A 1 94 ? 14.079 -5.692 -6.162 1.00 75.00 94 ILE A C 1
ATOM 729 O O . ILE A 1 94 ? 14.406 -5.509 -7.330 1.00 75.00 94 ILE A O 1
ATOM 733 N N . PHE A 1 95 ? 14.402 -6.808 -5.503 1.00 73.56 95 PHE A N 1
ATOM 734 C CA . PHE A 1 95 ? 15.196 -7.876 -6.117 1.00 73.56 95 PHE A CA 1
ATOM 735 C C . PHE A 1 95 ? 14.399 -8.708 -7.130 1.00 73.56 95 PHE A C 1
ATOM 737 O O . PHE A 1 95 ? 14.955 -9.137 -8.140 1.00 73.56 95 PHE A O 1
ATOM 744 N N . ALA A 1 96 ? 13.103 -8.924 -6.892 1.00 69.31 96 ALA A N 1
ATOM 745 C CA . ALA A 1 96 ? 12.226 -9.674 -7.788 1.00 69.31 96 ALA A CA 1
ATOM 746 C C . ALA A 1 96 ? 11.915 -8.905 -9.081 1.00 69.31 96 ALA A C 1
ATOM 748 O O . ALA A 1 96 ? 11.803 -9.524 -10.133 1.00 69.31 96 ALA A O 1
ATOM 749 N N . ASN A 1 97 ? 11.838 -7.571 -9.026 1.00 63.81 97 ASN A N 1
ATOM 750 C CA . ASN A 1 97 ? 11.698 -6.704 -10.201 1.00 63.81 97 ASN A CA 1
ATOM 751 C C . ASN A 1 97 ? 13.051 -6.317 -10.831 1.00 63.81 97 ASN A C 1
ATOM 753 O O . ASN A 1 97 ? 13.156 -5.275 -11.475 1.00 63.81 97 ASN A O 1
ATOM 757 N N . GLY A 1 98 ? 14.093 -7.145 -10.672 1.00 60.16 98 GLY A N 1
ATOM 758 C CA . GLY A 1 98 ? 15.262 -7.105 -11.560 1.00 60.16 98 GLY A CA 1
ATOM 759 C C . GLY A 1 98 ? 14.862 -7.371 -13.025 1.00 60.16 98 GLY A C 1
ATOM 760 O O . GLY A 1 98 ? 13.678 -7.337 -13.347 1.00 60.16 98 GLY A O 1
ATOM 761 N N . PRO A 1 99 ? 15.795 -7.675 -13.945 1.00 54.00 99 PRO A N 1
ATOM 762 C CA . PRO A 1 99 ? 15.469 -7.963 -15.346 1.00 54.00 99 PRO A CA 1
ATOM 763 C C . PRO A 1 99 ? 14.779 -9.335 -15.496 1.00 54.00 99 PRO A C 1
ATOM 765 O O . PRO A 1 99 ? 15.264 -10.227 -16.187 1.00 54.00 99 PRO A O 1
ATOM 768 N N . MET A 1 100 ? 13.661 -9.543 -14.802 1.00 52.16 100 MET A N 1
ATOM 769 C CA . MET A 1 100 ? 12.772 -10.666 -15.008 1.00 52.16 100 MET A CA 1
ATOM 770 C C . MET A 1 100 ? 11.827 -10.302 -16.152 1.00 52.16 100 MET A C 1
ATOM 772 O O . MET A 1 100 ? 11.092 -9.315 -16.049 1.00 52.16 100 MET A O 1
ATOM 776 N N . PRO A 1 101 ? 11.817 -11.078 -17.248 1.00 61.16 101 PRO A N 1
ATOM 777 C CA . PRO A 1 101 ? 10.784 -10.931 -18.257 1.00 61.16 101 PRO A CA 1
ATOM 778 C C . PRO A 1 101 ? 9.417 -11.158 -17.605 1.00 61.16 101 PRO A C 1
ATOM 780 O O . PRO A 1 101 ? 9.288 -11.953 -16.672 1.00 61.16 101 PRO A O 1
ATOM 783 N N . HIS A 1 102 ? 8.392 -10.458 -18.089 1.00 67.19 102 HIS A N 1
ATOM 784 C CA . HIS A 1 102 ? 7.030 -10.632 -17.595 1.00 67.19 102 HIS A CA 1
ATOM 785 C C . HIS A 1 102 ? 6.623 -12.105 -17.580 1.00 67.19 102 HIS A C 1
ATOM 787 O O . HIS A 1 102 ? 6.776 -12.810 -18.578 1.00 6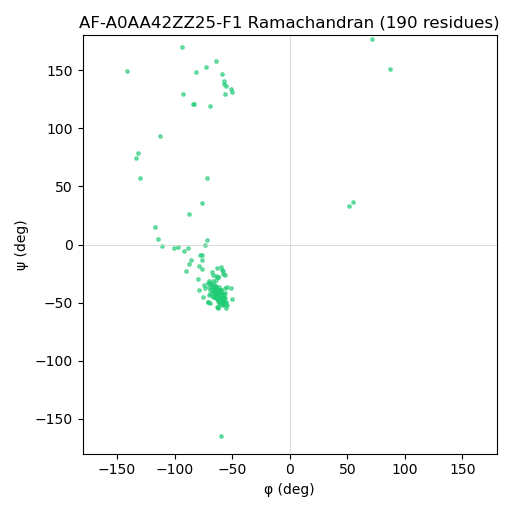7.19 102 HIS A O 1
ATOM 793 N N . VAL A 1 103 ? 6.077 -12.552 -16.447 1.00 73.56 103 VAL A N 1
ATOM 794 C CA . VAL A 1 103 ? 5.588 -13.920 -16.255 1.00 73.56 103 VAL A CA 1
ATOM 795 C C . VAL A 1 103 ? 4.061 -13.878 -16.100 1.00 73.56 103 VAL A C 1
ATOM 797 O O . VAL A 1 103 ? 3.572 -13.709 -14.978 1.00 73.56 103 VAL A O 1
ATOM 800 N N . PRO A 1 104 ? 3.281 -14.055 -17.189 1.00 74.81 104 PRO A N 1
ATOM 801 C CA . PRO A 1 104 ? 1.818 -13.941 -17.159 1.00 74.81 104 PRO A CA 1
ATOM 802 C C . PRO A 1 104 ? 1.152 -14.834 -16.106 1.00 74.81 104 PRO A C 1
ATOM 804 O O . PRO A 1 104 ? 0.188 -14.435 -15.456 1.00 74.81 104 PRO A O 1
ATOM 807 N N . VAL A 1 105 ? 1.697 -16.036 -15.894 1.00 78.62 105 VAL A N 1
ATOM 808 C CA . VAL A 1 105 ? 1.187 -17.001 -14.907 1.00 78.62 105 VAL A CA 1
ATOM 809 C C . VAL A 1 105 ? 1.301 -16.458 -13.484 1.00 78.62 105 VAL A C 1
ATOM 811 O O . VAL A 1 105 ? 0.341 -16.530 -12.721 1.00 78.62 105 VAL A O 1
ATOM 814 N N . LEU A 1 106 ? 2.447 -15.873 -13.125 1.00 75.75 106 LEU A N 1
ATOM 815 C CA . LEU A 1 106 ? 2.656 -15.317 -11.788 1.00 75.75 106 LEU A CA 1
ATOM 816 C C . LEU A 1 106 ? 1.745 -14.107 -11.549 1.00 75.75 106 LEU A C 1
ATOM 818 O O . LEU A 1 106 ? 1.181 -13.964 -10.466 1.00 75.75 106 LEU A O 1
ATOM 822 N N . PHE A 1 107 ? 1.544 -13.286 -12.583 1.00 76.69 107 PHE A N 1
ATOM 823 C CA . PHE A 1 107 ? 0.605 -12.168 -12.550 1.00 76.69 107 PHE A CA 1
ATOM 824 C C . PHE A 1 107 ? -0.842 -12.641 -12.312 1.00 76.69 107 PHE A C 1
ATOM 826 O O . PHE A 1 107 ? -1.526 -12.122 -11.428 1.00 76.69 107 PHE A O 1
ATOM 833 N N . GLY A 1 108 ? -1.287 -13.685 -13.022 1.00 81.94 108 GLY A N 1
ATOM 834 C CA . GLY A 1 108 ? -2.612 -14.288 -12.833 1.00 81.94 108 GLY A CA 1
ATOM 835 C C . GLY A 1 108 ? -2.809 -14.927 -11.452 1.00 81.94 108 GLY A C 1
ATOM 836 O O . GLY A 1 108 ? -3.861 -14.749 -10.831 1.00 81.94 108 GLY A O 1
ATOM 837 N N . ILE A 1 109 ? -1.788 -15.615 -10.925 1.00 86.19 109 ILE A N 1
ATOM 838 C CA . ILE A 1 109 ? -1.801 -16.158 -9.556 1.00 86.19 109 ILE A CA 1
ATOM 839 C C . ILE A 1 109 ? -1.931 -15.020 -8.540 1.00 86.19 109 ILE A C 1
ATOM 841 O O . ILE A 1 109 ? -2.767 -15.098 -7.641 1.00 86.19 109 ILE A O 1
ATOM 845 N N . GLY A 1 110 ? -1.156 -13.945 -8.706 1.00 86.38 110 GLY A N 1
ATOM 846 C CA . GLY A 1 110 ? -1.225 -12.764 -7.847 1.00 86.38 110 GLY A CA 1
ATOM 847 C C . GLY A 1 110 ? -2.628 -12.154 -7.809 1.00 86.38 110 GLY A C 1
ATOM 848 O O . GLY A 1 110 ? -3.191 -11.981 -6.728 1.00 86.38 110 GLY A O 1
ATOM 849 N N . GLY A 1 111 ? -3.232 -11.912 -8.978 1.00 86.19 111 GLY A N 1
ATOM 850 C CA . GLY A 1 111 ? -4.605 -11.402 -9.078 1.00 86.19 111 GLY A CA 1
ATOM 851 C C . GLY A 1 111 ? -5.635 -12.323 -8.415 1.00 86.19 111 GLY A C 1
ATOM 852 O O . GLY A 1 111 ? -6.492 -11.865 -7.657 1.00 86.19 111 GLY A O 1
ATOM 853 N N . THR A 1 112 ? -5.498 -13.636 -8.614 1.00 91.44 112 THR A N 1
ATOM 854 C CA . THR A 1 112 ? -6.377 -14.641 -7.997 1.00 91.44 112 THR A CA 1
ATOM 855 C C . THR A 1 112 ? -6.267 -14.623 -6.472 1.00 91.44 112 THR A C 1
ATOM 857 O O . THR A 1 112 ? -7.281 -14.617 -5.777 1.00 91.44 112 THR A O 1
ATOM 860 N N . LEU A 1 113 ? -5.047 -14.566 -5.929 1.00 93.19 113 LEU A N 1
ATOM 861 C CA . LEU A 1 113 ? -4.823 -14.498 -4.484 1.00 93.19 113 LEU A CA 1
ATOM 862 C C . LEU A 1 113 ? -5.405 -13.217 -3.878 1.00 93.19 113 LEU A C 1
ATOM 864 O O . LEU A 1 113 ? -6.052 -13.283 -2.834 1.00 93.19 113 LEU A O 1
ATOM 868 N N . ILE A 1 114 ? -5.239 -12.070 -4.545 1.00 93.25 114 ILE A N 1
ATOM 869 C CA . ILE A 1 114 ? -5.831 -10.792 -4.122 1.00 93.25 114 ILE A CA 1
ATOM 870 C C . ILE A 1 114 ? -7.361 -10.911 -4.023 1.00 93.25 114 ILE A C 1
ATOM 872 O O . ILE A 1 114 ? -7.942 -10.545 -2.997 1.00 93.25 114 ILE A O 1
ATOM 876 N N . MET A 1 115 ? -8.013 -11.483 -5.042 1.00 93.25 115 MET A N 1
ATOM 877 C CA . MET A 1 115 ? -9.463 -11.712 -5.033 1.00 93.25 115 MET A CA 1
ATOM 878 C C . MET A 1 115 ? -9.899 -12.672 -3.920 1.00 93.25 115 MET A C 1
ATOM 880 O O . MET A 1 115 ? -10.852 -12.386 -3.194 1.00 93.25 115 MET A O 1
ATOM 884 N N . LEU A 1 116 ? -9.196 -13.794 -3.748 1.00 96.00 116 LEU A N 1
ATOM 885 C CA . LEU A 1 116 ? -9.508 -14.770 -2.703 1.00 96.00 116 LEU A CA 1
ATOM 886 C C . LEU A 1 116 ? -9.387 -14.152 -1.307 1.00 96.00 116 LEU A C 1
ATOM 888 O O . LEU A 1 116 ? -10.282 -14.329 -0.482 1.00 96.00 116 LEU A O 1
ATOM 892 N N . PHE A 1 117 ? -8.331 -13.378 -1.040 1.00 96.38 117 PHE A N 1
ATOM 893 C CA . PHE A 1 117 ? -8.192 -12.679 0.236 1.00 96.38 117 PHE A CA 1
ATOM 894 C C . PHE A 1 117 ? -9.299 -11.651 0.457 1.00 96.38 117 PHE A C 1
ATOM 896 O O . PHE A 1 117 ? -9.814 -11.565 1.572 1.00 96.38 117 PHE A O 1
ATOM 903 N N . TYR A 1 118 ? -9.722 -10.923 -0.579 1.00 96.12 118 TYR A N 1
ATOM 904 C CA . TYR A 1 118 ? -10.875 -10.028 -0.482 1.00 96.12 118 TYR A CA 1
ATOM 905 C C . TYR A 1 118 ? -12.149 -10.786 -0.082 1.00 96.12 118 TYR A C 1
ATOM 907 O O . TYR A 1 118 ? -12.798 -10.413 0.897 1.00 96.12 118 TYR A O 1
ATOM 915 N N . PHE A 1 119 ? -12.474 -11.896 -0.749 1.00 96.81 119 PHE A N 1
ATOM 916 C CA . PHE A 1 119 ? -13.653 -12.693 -0.396 1.00 96.81 119 PHE A CA 1
ATOM 917 C C . PHE A 1 119 ? -13.566 -13.298 1.009 1.00 96.81 119 PHE A C 1
ATOM 919 O O . PHE A 1 119 ? -14.554 -13.292 1.743 1.00 96.81 119 PHE A O 1
ATOM 926 N N . LEU A 1 120 ? -12.384 -13.749 1.435 1.00 96.88 120 LEU A N 1
ATOM 927 C CA . LEU A 1 120 ? -12.165 -14.216 2.805 1.00 96.88 120 LEU A CA 1
ATOM 928 C C . LEU A 1 120 ? -12.360 -13.093 3.833 1.00 96.88 120 LEU A C 1
ATOM 930 O O . LEU A 1 120 ? -12.933 -13.330 4.898 1.00 96.88 120 LEU A O 1
ATOM 934 N N . ILE A 1 121 ? -11.924 -11.866 3.525 1.00 95.50 121 ILE A N 1
ATOM 935 C CA . ILE A 1 121 ? -12.166 -10.687 4.364 1.00 95.50 121 ILE A CA 1
ATOM 936 C C . ILE A 1 121 ? -13.668 -10.410 4.469 1.00 95.50 121 ILE A C 1
ATOM 938 O O . ILE A 1 121 ? -14.147 -10.222 5.593 1.00 95.50 121 ILE A O 1
ATOM 942 N N . LEU A 1 122 ? -14.397 -10.427 3.342 1.00 94.94 122 LEU A N 1
ATOM 943 C CA . LEU A 1 122 ? -15.855 -10.270 3.298 1.00 94.94 122 LEU A CA 1
ATOM 944 C C . LEU A 1 122 ? -16.555 -11.302 4.177 1.00 94.94 122 LEU A C 1
ATOM 946 O O . LEU A 1 122 ? -17.299 -10.937 5.087 1.00 94.94 122 LEU A O 1
ATOM 950 N N . TRP A 1 123 ? -16.254 -12.579 3.952 1.00 95.56 123 TRP A N 1
ATOM 951 C CA . TRP A 1 123 ? -16.861 -13.689 4.673 1.00 95.56 123 TRP A CA 1
ATOM 952 C C . TRP A 1 123 ? -16.606 -13.601 6.179 1.00 95.56 123 TRP A C 1
ATOM 954 O O . TRP A 1 123 ? -17.534 -13.630 6.985 1.00 95.56 123 TRP A O 1
ATOM 964 N N . LYS A 1 124 ? -15.341 -13.412 6.575 1.00 96.38 124 LYS A N 1
ATOM 965 C CA . LYS A 1 124 ? -14.936 -13.391 7.986 1.00 96.38 124 LYS A CA 1
ATOM 966 C C . LYS A 1 124 ? -15.495 -12.194 8.760 1.00 96.38 124 LYS A C 1
ATOM 968 O O . LYS A 1 124 ? -15.625 -12.274 9.979 1.00 96.38 124 LYS A O 1
ATOM 973 N N . ASN A 1 125 ? -15.796 -11.080 8.091 1.00 94.38 125 ASN A N 1
ATOM 974 C CA . ASN A 1 125 ? -16.213 -9.835 8.743 1.00 94.38 125 ASN A CA 1
ATOM 975 C C . ASN A 1 125 ? -17.643 -9.399 8.377 1.00 94.38 125 ASN A C 1
ATOM 977 O O . ASN A 1 125 ? -18.007 -8.263 8.675 1.00 94.38 125 ASN A O 1
ATOM 981 N N . ALA A 1 126 ? -18.468 -10.278 7.798 1.00 93.69 126 ALA A N 1
ATOM 982 C CA . ALA A 1 126 ? -19.817 -9.950 7.324 1.00 93.69 126 ALA A CA 1
ATOM 983 C C . ALA A 1 126 ? -20.677 -9.209 8.371 1.00 93.69 126 ALA A C 1
ATOM 985 O O . ALA A 1 126 ? -21.251 -8.160 8.077 1.00 93.69 126 ALA A O 1
ATOM 986 N N . ALA A 1 127 ? -20.697 -9.691 9.620 1.00 91.31 127 ALA A N 1
ATOM 987 C CA . ALA A 1 127 ? -21.429 -9.042 10.712 1.00 91.31 127 ALA A CA 1
ATOM 988 C C . ALA A 1 127 ? -20.900 -7.629 11.029 1.00 91.31 127 ALA A C 1
ATOM 990 O O . ALA A 1 127 ? -21.681 -6.699 11.206 1.00 91.31 127 ALA A O 1
ATOM 991 N N . ARG A 1 128 ? -19.575 -7.434 11.012 1.00 88.50 128 ARG A N 1
ATOM 992 C CA . ARG A 1 128 ? -18.947 -6.122 11.256 1.00 88.50 128 ARG A CA 1
ATOM 993 C C . ARG A 1 128 ? -19.217 -5.134 10.124 1.00 88.50 128 ARG A C 1
ATOM 995 O O . ARG A 1 128 ? -19.344 -3.939 10.368 1.00 88.50 128 ARG A O 1
ATOM 1002 N N . PHE A 1 129 ? -19.314 -5.616 8.887 1.00 92.00 129 PHE A N 1
ATOM 1003 C CA . PHE A 1 129 ? -19.638 -4.772 7.736 1.00 92.00 129 PHE A CA 1
ATOM 1004 C C . PHE A 1 129 ? -21.082 -4.286 7.741 1.00 92.00 129 PHE A C 1
ATOM 1006 O O . PHE A 1 129 ? -21.336 -3.167 7.302 1.00 92.00 129 PHE A O 1
ATOM 1013 N N . LYS A 1 130 ? -22.009 -5.076 8.293 1.00 90.19 130 LYS A N 1
ATOM 1014 C CA . LYS A 1 130 ? -23.389 -4.634 8.521 1.00 90.19 130 LYS A CA 1
ATOM 1015 C C . LYS A 1 130 ? -23.440 -3.399 9.428 1.00 90.19 130 LYS A C 1
ATOM 1017 O O . LYS A 1 130 ? -24.189 -2.467 9.159 1.00 90.19 130 LYS A O 1
ATOM 1022 N N . GLU A 1 131 ? -22.639 -3.389 10.488 1.00 87.81 131 GLU A N 1
ATOM 1023 C CA . GLU A 1 131 ? -22.603 -2.297 11.469 1.00 87.81 131 GLU A CA 1
ATOM 1024 C C . GLU A 1 131 ? -21.787 -1.092 10.976 1.00 87.81 131 GLU A C 1
ATOM 1026 O O . GLU A 1 131 ? -22.095 0.058 11.298 1.00 87.81 131 GLU A O 1
ATOM 1031 N N . ASN A 1 132 ? -20.774 -1.338 10.140 1.00 90.31 132 ASN A N 1
ATOM 1032 C CA . ASN A 1 132 ? -19.886 -0.316 9.600 1.00 90.31 132 ASN A CA 1
ATOM 1033 C C . ASN A 1 132 ? -19.716 -0.449 8.076 1.00 90.31 132 ASN A C 1
ATOM 1035 O O . ASN A 1 132 ? -18.702 -0.935 7.567 1.00 90.31 132 ASN A O 1
ATOM 1039 N N . VAL A 1 133 ? -20.725 0.041 7.349 1.00 93.50 133 VAL A N 1
ATOM 1040 C CA . VAL A 1 133 ? -20.789 0.006 5.876 1.00 93.50 133 VAL A CA 1
ATOM 1041 C C . VAL A 1 133 ? -19.653 0.802 5.222 1.00 93.50 133 VAL A C 1
ATOM 1043 O O . VAL A 1 133 ? -19.192 0.434 4.144 1.00 93.50 133 VAL A O 1
ATOM 1046 N N . TYR A 1 134 ? -19.126 1.841 5.881 1.00 95.75 134 TYR A N 1
ATOM 1047 C CA . TYR A 1 134 ? -17.972 2.589 5.371 1.00 95.75 134 TYR A CA 1
ATOM 1048 C C . TYR A 1 134 ? -16.736 1.699 5.232 1.00 95.75 134 TYR A C 1
ATOM 1050 O O . TYR A 1 134 ? -16.006 1.803 4.252 1.00 95.75 134 TYR A O 1
ATOM 1058 N N . ARG A 1 135 ? -16.535 0.749 6.150 1.00 94.44 135 ARG A N 1
ATOM 1059 C CA . ARG A 1 135 ? -15.426 -0.203 6.051 1.00 94.44 135 ARG A CA 1
ATOM 1060 C C . ARG A 1 135 ? -15.562 -1.112 4.828 1.00 94.44 135 ARG A C 1
ATOM 1062 O O . ARG A 1 135 ? -14.568 -1.393 4.162 1.00 94.44 135 ARG A O 1
ATOM 1069 N N . LEU A 1 136 ? -16.786 -1.548 4.524 1.00 95.62 136 LEU A N 1
ATOM 1070 C CA . LEU A 1 136 ? -17.083 -2.335 3.326 1.00 95.62 136 LEU A CA 1
ATOM 1071 C C . LEU A 1 136 ? -16.847 -1.519 2.049 1.00 95.62 136 LEU A C 1
ATOM 1073 O O . LEU A 1 136 ? -16.213 -2.018 1.118 1.00 95.62 136 LEU A O 1
ATOM 1077 N N . ALA A 1 137 ? -17.298 -0.262 2.025 1.00 96.44 137 ALA A N 1
ATOM 1078 C CA . ALA A 1 137 ? -17.042 0.659 0.920 1.00 96.44 137 ALA A CA 1
ATOM 1079 C C . ALA A 1 137 ? -15.533 0.850 0.696 1.00 96.44 137 ALA A C 1
ATOM 1081 O O . ALA A 1 137 ? -15.062 0.699 -0.428 1.00 96.44 137 ALA A O 1
ATOM 1082 N N . GLY A 1 138 ? -14.760 1.062 1.767 1.00 96.75 138 GLY A N 1
ATOM 1083 C CA . GLY A 1 138 ? -13.303 1.191 1.707 1.00 96.75 138 GLY A CA 1
ATOM 1084 C C . GLY A 1 138 ? -12.619 -0.020 1.065 1.00 96.75 138 GLY A C 1
ATOM 1085 O O . GLY A 1 138 ? -11.845 0.140 0.124 1.00 96.75 138 GLY A O 1
ATOM 1086 N N . TYR A 1 139 ? -12.955 -1.243 1.499 1.00 96.56 139 TYR A N 1
ATOM 1087 C CA . TYR A 1 139 ? -12.416 -2.462 0.879 1.00 96.56 139 TYR A CA 1
ATOM 1088 C C . TYR A 1 139 ? -12.847 -2.630 -0.582 1.00 96.56 139 TYR A C 1
ATOM 1090 O O . TYR A 1 139 ? -12.060 -3.113 -1.391 1.00 96.56 139 TYR A O 1
ATOM 1098 N N . THR A 1 140 ? -14.074 -2.231 -0.925 1.00 96.50 140 THR A N 1
ATOM 1099 C CA . THR A 1 140 ? -14.618 -2.350 -2.286 1.00 96.50 140 THR A CA 1
ATOM 1100 C C . THR A 1 140 ? -13.937 -1.380 -3.252 1.00 96.50 140 THR A C 1
ATOM 1102 O O . THR A 1 140 ? -13.532 -1.770 -4.346 1.00 96.50 140 THR A O 1
ATOM 1105 N N . PHE A 1 141 ? -13.722 -0.130 -2.841 1.00 97.88 141 PHE A N 1
ATOM 1106 C CA . PHE A 1 141 ? -12.951 0.817 -3.642 1.00 97.88 141 PHE A CA 1
ATOM 1107 C C . PHE A 1 141 ? -11.478 0.413 -3.740 1.00 97.88 141 PHE A C 1
ATOM 1109 O O . PHE A 1 141 ? -10.902 0.500 -4.820 1.00 97.88 141 PHE A O 1
ATOM 1116 N N . LEU A 1 142 ? -10.888 -0.122 -2.664 1.00 96.81 142 LEU A N 1
ATOM 1117 C CA . LEU A 1 142 ? -9.509 -0.612 -2.682 1.00 96.81 142 LEU A CA 1
ATOM 1118 C C . LEU A 1 142 ? -9.315 -1.753 -3.693 1.00 96.81 142 LEU A C 1
ATOM 1120 O O . LEU A 1 142 ? -8.405 -1.684 -4.517 1.00 96.81 142 LEU A O 1
ATOM 1124 N N . ILE A 1 143 ? -10.173 -2.782 -3.660 1.00 96.38 143 ILE A N 1
ATOM 1125 C CA . ILE A 1 143 ? -10.066 -3.926 -4.582 1.00 96.38 143 ILE A CA 1
ATOM 1126 C C . ILE A 1 143 ? -10.332 -3.510 -6.036 1.00 96.38 143 ILE A C 1
ATOM 1128 O O . ILE A 1 143 ? -9.675 -4.009 -6.947 1.00 96.38 143 ILE A O 1
ATOM 1132 N N . THR A 1 144 ? -11.231 -2.545 -6.251 1.00 94.12 144 THR A N 1
ATOM 1133 C CA . THR A 1 144 ? -11.492 -1.973 -7.580 1.00 94.12 144 THR A CA 1
ATOM 1134 C C . THR A 1 144 ? -10.270 -1.205 -8.091 1.00 94.12 144 THR A C 1
ATOM 1136 O O . THR A 1 144 ? -9.838 -1.411 -9.221 1.00 94.12 144 THR A O 1
ATOM 1139 N N . GLY A 1 145 ? -9.640 -0.387 -7.243 1.00 94.75 145 GLY A N 1
ATOM 1140 C CA . GLY A 1 145 ? -8.385 0.290 -7.572 1.00 94.75 145 GLY A CA 1
ATOM 1141 C C . GLY A 1 145 ? -7.264 -0.694 -7.926 1.00 94.75 145 GLY A C 1
ATOM 1142 O O . GLY A 1 145 ? -6.573 -0.497 -8.925 1.00 94.75 145 GLY A O 1
ATOM 1143 N N . PHE A 1 146 ? -7.122 -1.799 -7.180 1.00 93.62 146 PHE A N 1
ATOM 1144 C CA . PHE A 1 146 ? -6.181 -2.873 -7.527 1.00 93.62 146 PHE A CA 1
ATOM 1145 C C . PHE A 1 146 ? -6.467 -3.487 -8.898 1.00 93.62 146 PHE A C 1
ATOM 1147 O O . PHE A 1 146 ? -5.533 -3.657 -9.674 1.00 93.62 146 PHE A O 1
ATOM 1154 N N . TRP A 1 147 ? -7.732 -3.754 -9.230 1.00 90.19 147 TRP A N 1
ATOM 1155 C CA . TRP A 1 147 ? -8.113 -4.276 -10.545 1.00 90.19 147 TRP A CA 1
ATOM 1156 C C . TRP A 1 147 ? -7.626 -3.376 -11.689 1.00 90.19 147 TRP A C 1
ATOM 1158 O O . TRP A 1 147 ? -6.921 -3.841 -12.587 1.00 90.19 147 TRP A O 1
ATOM 1168 N N . PHE A 1 148 ? -7.935 -2.077 -11.632 1.00 89.75 148 PHE A N 1
ATOM 1169 C CA . PHE A 1 148 ? -7.512 -1.131 -12.669 1.00 89.75 148 PHE A CA 1
ATOM 1170 C C . PHE A 1 148 ? -5.993 -0.914 -12.687 1.00 89.75 148 PHE A C 1
ATOM 1172 O O . PHE A 1 148 ? -5.410 -0.796 -13.764 1.00 89.75 148 PHE A O 1
ATOM 1179 N N . THR A 1 149 ? -5.335 -0.940 -11.523 1.00 89.88 149 THR A N 1
ATOM 1180 C CA . THR A 1 149 ? -3.868 -0.838 -11.413 1.00 89.88 149 THR A CA 1
ATOM 1181 C C . THR A 1 149 ? -3.181 -2.027 -12.080 1.00 89.88 149 THR A C 1
ATOM 1183 O O . THR A 1 149 ? -2.259 -1.847 -12.873 1.00 89.88 149 THR A O 1
ATOM 1186 N N . CYS A 1 150 ? -3.660 -3.245 -11.813 1.00 86.25 150 CYS A N 1
ATOM 1187 C CA . CYS A 1 150 ? -3.205 -4.458 -12.485 1.00 86.25 150 CYS A CA 1
ATOM 1188 C C . CYS A 1 150 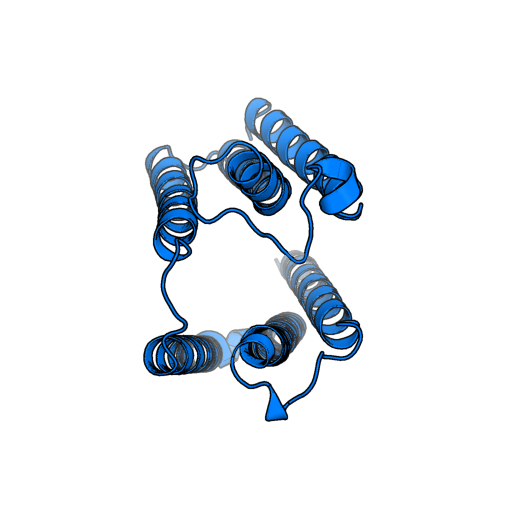? -3.450 -4.370 -13.998 1.00 86.25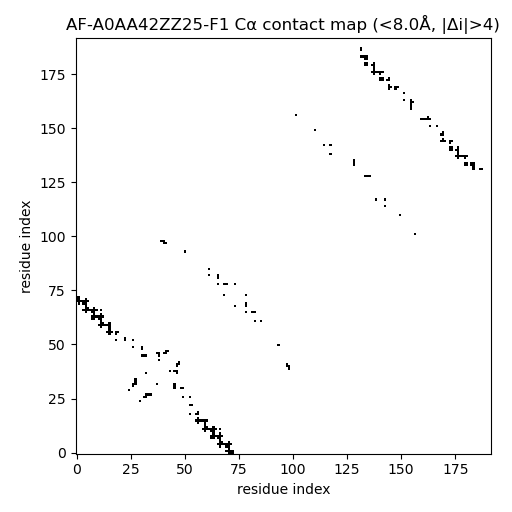 150 CYS A C 1
ATOM 1190 O O . CYS A 1 150 ? -2.544 -4.650 -14.780 1.00 86.25 150 CYS A O 1
ATOM 1192 N N . GLY A 1 151 ? -4.639 -3.927 -14.417 1.00 83.25 151 GLY A N 1
ATOM 1193 C CA . GLY A 1 151 ? -4.967 -3.717 -15.826 1.00 83.25 151 GLY A CA 1
ATOM 1194 C C . GLY A 1 151 ? -3.971 -2.789 -16.523 1.00 83.25 151 GLY A C 1
ATOM 1195 O O . GLY A 1 151 ? -3.395 -3.178 -17.536 1.00 83.25 151 GLY A O 1
ATOM 1196 N N . LEU A 1 152 ? -3.707 -1.609 -15.954 1.00 84.81 152 LEU A N 1
ATOM 1197 C CA . LEU A 1 152 ? -2.742 -0.648 -16.492 1.00 84.81 152 LEU A CA 1
ATOM 1198 C C . LEU A 1 152 ? -1.319 -1.223 -16.535 1.00 84.81 152 LEU A C 1
ATOM 1200 O O . LEU A 1 152 ? -0.675 -1.173 -17.581 1.00 84.81 152 LEU A O 1
ATOM 1204 N N . GLY A 1 153 ? -0.859 -1.836 -15.439 1.00 80.69 153 GLY A N 1
ATOM 1205 C CA . GLY A 1 153 ? 0.469 -2.452 -15.362 1.00 80.69 153 GLY A CA 1
ATOM 1206 C C . GLY A 1 153 ? 0.667 -3.608 -16.349 1.00 80.69 153 GLY A C 1
ATOM 1207 O O . GLY A 1 153 ? 1.776 -3.838 -16.819 1.00 80.69 153 GLY A O 1
ATOM 1208 N N . SER A 1 154 ? -0.404 -4.312 -16.725 1.00 78.31 154 SER A N 1
ATOM 1209 C CA . SER A 1 154 ? -0.335 -5.400 -17.709 1.00 78.31 154 SER A CA 1
ATOM 1210 C C . SER A 1 154 ? -0.203 -4.927 -19.162 1.00 78.31 154 SER A C 1
ATOM 1212 O O . SER A 1 154 ? 0.281 -5.689 -20.001 1.00 78.31 154 SER A O 1
ATOM 1214 N N . ARG A 1 155 ? -0.580 -3.676 -19.482 1.00 79.19 155 ARG A N 1
ATOM 1215 C CA . ARG A 1 155 ? -0.581 -3.163 -20.869 1.00 79.19 155 ARG A CA 1
ATOM 1216 C C . ARG A 1 155 ? 0.812 -3.102 -21.483 1.00 79.19 155 ARG A C 1
ATOM 1218 O O . ARG A 1 155 ? 0.953 -3.340 -22.678 1.00 79.19 155 ARG A O 1
ATOM 1225 N N . GLN A 1 156 ? 1.840 -2.887 -20.662 1.00 73.69 156 GLN A N 1
ATOM 1226 C CA . GLN A 1 156 ? 3.244 -2.936 -21.089 1.00 73.69 156 GLN A CA 1
ATOM 1227 C C . GLN A 1 156 ? 3.632 -4.290 -21.709 1.00 73.69 156 GLN A C 1
ATOM 1229 O O . GLN A 1 156 ? 4.567 -4.364 -22.499 1.00 73.69 156 GLN A O 1
ATOM 1234 N N . TYR A 1 157 ? 2.894 -5.353 -21.387 1.00 75.25 157 TYR A N 1
ATOM 1235 C CA . TYR A 1 157 ? 3.135 -6.712 -21.872 1.00 75.25 157 TYR A CA 1
ATOM 1236 C C . TYR A 1 157 ? 2.055 -7.203 -22.844 1.00 75.25 157 TYR A C 1
ATOM 1238 O O . TYR A 1 157 ? 2.138 -8.319 -23.354 1.00 75.25 157 TYR A O 1
ATOM 1246 N N . GLN A 1 158 ? 1.040 -6.378 -23.105 1.00 77.81 158 GLN A N 1
ATOM 1247 C CA . GLN A 1 158 ? -0.083 -6.676 -23.989 1.00 77.81 158 GLN A CA 1
ATOM 1248 C C . GLN A 1 158 ? -0.324 -5.478 -24.918 1.00 77.81 158 GLN A C 1
ATOM 1250 O O . GLN A 1 158 ? -1.299 -4.748 -24.739 1.00 77.81 158 GLN A O 1
ATOM 1255 N N . PRO A 1 159 ? 0.542 -5.265 -25.929 1.00 69.81 159 PRO A N 1
ATOM 1256 C CA . PRO A 1 159 ? 0.511 -4.070 -26.782 1.00 69.81 159 PRO A CA 1
ATOM 1257 C C . PRO A 1 159 ? -0.821 -3.875 -27.527 1.00 69.81 159 PRO A C 1
ATOM 1259 O O . PRO A 1 159 ? -1.179 -2.752 -27.870 1.00 69.81 159 PRO A O 1
ATOM 1262 N N . LEU A 1 160 ? -1.599 -4.950 -27.705 1.00 77.00 160 LEU A N 1
ATOM 1263 C CA . LEU A 1 160 ? -2.963 -4.917 -28.245 1.00 77.00 160 LEU A CA 1
ATOM 1264 C C . LEU A 1 160 ? -3.945 -4.066 -27.410 1.00 77.00 160 LEU A C 1
ATOM 1266 O O . LEU A 1 160 ? -4.982 -3.667 -27.928 1.00 77.00 160 LEU A O 1
ATOM 1270 N N . LEU A 1 161 ? -3.635 -3.784 -26.139 1.00 73.00 161 LEU A N 1
ATOM 1271 C CA . LEU A 1 161 ? -4.457 -2.969 -25.234 1.00 73.00 161 LEU A CA 1
ATOM 1272 C C . LEU A 1 161 ? -4.153 -1.456 -25.304 1.00 73.00 161 LEU A C 1
ATOM 1274 O O . LEU A 1 161 ? -4.820 -0.668 -24.626 1.00 73.00 161 LEU A O 1
ATOM 1278 N N . GLY A 1 162 ? -3.158 -1.040 -26.098 1.00 73.81 162 GLY A N 1
ATOM 1279 C CA . GLY A 1 162 ? -2.752 0.362 -26.256 1.00 73.81 162 GLY A CA 1
ATOM 1280 C C . GLY A 1 162 ? -2.041 0.970 -25.036 1.00 73.81 162 GLY A C 1
ATOM 1281 O O . GLY A 1 162 ? -1.901 0.340 -23.988 1.00 73.81 162 GLY A O 1
ATOM 1282 N N . SER A 1 163 ? -1.598 2.226 -25.162 1.00 67.75 163 SER A N 1
ATOM 1283 C CA . SER A 1 163 ? -0.716 2.920 -24.201 1.00 67.75 163 SER A CA 1
ATOM 1284 C C . SER A 1 163 ? -1.366 3.360 -22.881 1.00 67.75 163 SER A C 1
ATOM 1286 O O . SER A 1 163 ? -0.675 3.901 -22.025 1.00 67.75 163 SER A O 1
ATOM 1288 N N . GLY A 1 164 ? -2.663 3.110 -22.676 1.00 64.56 164 GLY A N 1
ATOM 1289 C CA . GLY A 1 164 ? -3.359 3.570 -21.468 1.00 64.56 164 GLY A CA 1
ATOM 1290 C C . GLY A 1 164 ? -3.920 4.983 -21.599 1.00 64.56 164 GLY A C 1
ATOM 1291 O O . GLY A 1 164 ? -3.389 5.811 -22.333 1.00 64.56 164 GLY A O 1
ATOM 1292 N N . GLU A 1 165 ? -5.005 5.244 -20.876 1.00 69.81 165 GLU A N 1
ATOM 1293 C CA . GLU A 1 165 ? -5.472 6.601 -20.581 1.00 69.81 165 GLU A CA 1
ATOM 1294 C C . GLU A 1 165 ? -4.893 7.051 -19.231 1.00 69.81 165 GLU A C 1
ATOM 1296 O O . GLU A 1 165 ? -4.317 6.245 -18.492 1.00 69.81 165 GLU A O 1
ATOM 1301 N N . SER A 1 166 ? -5.043 8.337 -18.901 1.00 73.62 166 SER A N 1
ATOM 1302 C CA . SER A 1 166 ? -4.658 8.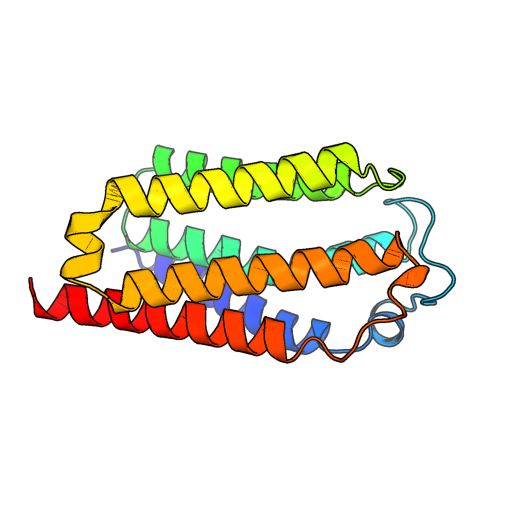862 -17.586 1.00 73.62 166 SER A CA 1
ATOM 1303 C C . SER A 1 166 ? -5.281 8.011 -16.467 1.00 73.62 166 SER A C 1
ATOM 1305 O O . SER A 1 166 ? -6.481 7.733 -16.529 1.00 73.62 166 SER A O 1
ATOM 1307 N N . PRO A 1 167 ? -4.525 7.608 -15.425 1.00 83.56 167 PRO A N 1
ATOM 1308 C CA . PRO A 1 167 ? -4.997 6.704 -14.374 1.00 83.56 167 PRO A CA 1
ATOM 1309 C C . PRO A 1 167 ? -5.935 7.397 -13.368 1.00 83.56 167 PRO A C 1
ATOM 1311 O O . PRO A 1 167 ? -5.888 7.116 -12.169 1.00 83.56 167 PRO A O 1
ATOM 1314 N N . ILE A 1 168 ? -6.775 8.325 -13.830 1.00 87.56 168 ILE A N 1
ATOM 1315 C CA . ILE A 1 168 ? -7.638 9.141 -12.977 1.00 87.56 168 ILE A CA 1
ATOM 1316 C C . ILE A 1 168 ? -8.607 8.265 -12.183 1.00 87.56 168 ILE A C 1
ATOM 1318 O O . ILE A 1 168 ? -8.729 8.446 -10.976 1.00 87.56 168 ILE A O 1
ATOM 1322 N N . ASP A 1 169 ? -9.168 7.231 -12.813 1.00 85.06 169 ASP A N 1
ATOM 1323 C CA . ASP A 1 169 ? -10.068 6.279 -12.162 1.00 85.06 169 ASP A CA 1
ATOM 1324 C C . ASP A 1 169 ? -9.373 5.541 -11.010 1.00 85.06 169 ASP A C 1
ATOM 1326 O O . ASP A 1 169 ? -9.931 5.408 -9.920 1.00 85.06 169 ASP A O 1
ATOM 1330 N N . ILE A 1 170 ? -8.119 5.114 -11.213 1.00 92.06 170 ILE A N 1
ATOM 1331 C CA . ILE A 1 170 ? -7.309 4.436 -10.187 1.00 92.06 170 ILE A CA 1
ATOM 1332 C C . ILE A 1 170 ? -7.114 5.360 -8.981 1.00 92.06 170 ILE A C 1
ATOM 1334 O O . ILE A 1 170 ? -7.338 4.951 -7.838 1.00 92.06 170 ILE A O 1
ATOM 1338 N N . ILE A 1 171 ? -6.729 6.614 -9.235 1.00 91.94 171 ILE A N 1
ATOM 1339 C CA . ILE A 1 171 ? -6.523 7.621 -8.190 1.00 91.94 171 ILE A CA 1
ATOM 1340 C C . ILE A 1 171 ? -7.834 7.878 -7.440 1.00 91.94 171 ILE A C 1
ATOM 1342 O O . ILE A 1 171 ? -7.848 7.859 -6.208 1.00 91.94 171 ILE A O 1
ATOM 1346 N N . THR A 1 172 ? -8.947 8.054 -8.155 1.00 94.56 172 THR A N 1
ATOM 1347 C CA . THR A 1 172 ? -10.270 8.258 -7.558 1.00 94.56 172 THR A CA 1
ATOM 1348 C C . THR A 1 172 ? -10.656 7.091 -6.653 1.00 94.56 172 THR A C 1
ATOM 1350 O O . THR A 1 172 ? -11.054 7.321 -5.509 1.00 94.56 172 THR A O 1
ATOM 1353 N N . PHE A 1 173 ? -10.483 5.844 -7.098 1.00 96.81 173 PHE A N 1
ATOM 1354 C CA . PHE A 1 173 ? -10.785 4.675 -6.273 1.00 96.81 173 PHE A CA 1
ATOM 1355 C C . PHE A 1 173 ? -9.929 4.612 -5.006 1.00 96.81 173 PHE A C 1
ATOM 1357 O O . PHE A 1 173 ? -10.466 4.352 -3.929 1.00 96.81 173 PHE A O 1
ATOM 1364 N N . PHE A 1 174 ? -8.627 4.896 -5.079 1.00 96.75 174 PHE A N 1
ATOM 1365 C CA . PHE A 1 174 ? -7.780 4.885 -3.884 1.00 96.75 174 PHE A CA 1
ATOM 1366 C C . PHE A 1 174 ? -8.074 6.040 -2.922 1.00 96.75 174 PHE A C 1
ATOM 1368 O O . PHE A 1 174 ? -8.083 5.818 -1.709 1.00 96.75 174 PHE A O 1
ATOM 1375 N N . ILE A 1 175 ? -8.393 7.237 -3.424 1.00 96.94 175 ILE A N 1
ATOM 1376 C CA . ILE A 1 175 ? -8.838 8.359 -2.583 1.00 96.94 175 ILE A CA 1
ATOM 1377 C C . ILE A 1 175 ? -10.130 7.990 -1.852 1.00 96.94 175 ILE A C 1
ATOM 1379 O O . ILE A 1 175 ? -10.211 8.147 -0.632 1.00 96.94 175 ILE A O 1
ATOM 1383 N N . LEU A 1 176 ? -11.121 7.451 -2.571 1.00 97.69 176 LEU A N 1
ATOM 1384 C CA . LEU A 1 176 ? -12.372 6.999 -1.967 1.00 97.69 176 LEU A CA 1
ATOM 1385 C C . LEU A 1 176 ? -12.115 5.889 -0.942 1.00 97.69 176 LEU A C 1
ATOM 1387 O O . LEU A 1 176 ? -12.642 5.958 0.166 1.00 97.69 176 LEU A O 1
ATOM 1391 N N . ALA A 1 177 ? -11.259 4.912 -1.252 1.00 97.75 177 ALA A N 1
ATOM 1392 C CA . ALA A 1 177 ? -10.896 3.854 -0.314 1.00 97.75 177 ALA A CA 1
ATOM 1393 C C . ALA A 1 177 ? -10.343 4.424 1.003 1.00 97.75 177 ALA A C 1
ATOM 1395 O O . ALA A 1 177 ? -10.829 4.070 2.079 1.00 97.75 177 ALA A O 1
ATOM 1396 N N . MET A 1 178 ? -9.381 5.349 0.925 1.00 97.38 178 MET A N 1
ATOM 1397 C CA . MET A 1 178 ? -8.792 5.987 2.107 1.00 97.38 178 MET A CA 1
ATOM 1398 C C . MET A 1 178 ? -9.806 6.838 2.881 1.00 97.38 178 MET A C 1
ATOM 1400 O O . MET A 1 178 ? -9.857 6.751 4.109 1.00 97.38 178 MET A O 1
ATOM 1404 N N . LEU A 1 179 ? -10.657 7.601 2.186 1.00 97.38 179 LEU A N 1
ATOM 1405 C CA . LEU A 1 179 ? -11.732 8.380 2.804 1.00 97.38 179 LEU A CA 1
ATOM 1406 C C . LEU A 1 179 ? -12.691 7.479 3.593 1.00 97.38 179 LEU A C 1
ATOM 1408 O O . LEU A 1 179 ? -13.000 7.753 4.753 1.00 97.38 179 LEU A O 1
ATOM 1412 N N . PHE A 1 180 ? -13.142 6.380 2.992 1.00 97.44 180 PHE A N 1
ATOM 1413 C CA . PHE A 1 180 ? -14.086 5.464 3.626 1.00 97.44 180 PHE A CA 1
ATOM 1414 C C . PHE A 1 180 ? -13.465 4.664 4.778 1.00 97.44 180 PHE A C 1
ATOM 1416 O O . PHE A 1 180 ? -14.145 4.419 5.779 1.00 97.44 180 PHE A O 1
ATOM 1423 N N . PHE A 1 181 ? -12.174 4.323 4.710 1.00 96.38 181 PHE A N 1
ATOM 1424 C CA . PHE A 1 181 ? -11.460 3.784 5.870 1.00 96.38 181 PHE A CA 1
ATOM 1425 C C . PHE A 1 181 ? -11.394 4.795 7.014 1.00 96.38 181 PHE A C 1
ATOM 1427 O O . PHE A 1 181 ? -11.702 4.442 8.151 1.00 96.38 181 PHE A O 1
ATOM 1434 N N . TRP A 1 182 ? -11.083 6.060 6.728 1.00 95.31 182 TRP A N 1
ATOM 1435 C CA . TRP A 1 182 ? -11.065 7.104 7.750 1.00 95.31 182 TRP A CA 1
ATOM 1436 C C . TRP A 1 182 ? -12.444 7.309 8.404 1.00 95.31 182 TRP A C 1
ATOM 1438 O O . TRP A 1 182 ? -12.545 7.313 9.633 1.00 95.31 182 TRP A O 1
ATOM 1448 N N . LEU A 1 183 ? -13.521 7.376 7.609 1.00 95.19 183 LEU A N 1
ATOM 1449 C CA . LEU A 1 183 ? -14.902 7.466 8.112 1.00 95.19 183 LEU A CA 1
ATOM 1450 C C . LEU A 1 183 ? -15.290 6.257 8.981 1.00 95.19 183 LEU A C 1
ATOM 1452 O O . LEU A 1 183 ? -15.956 6.409 10.007 1.00 95.19 183 LEU A O 1
ATOM 1456 N N . SER A 1 184 ? -14.849 5.056 8.597 1.00 93.69 184 SER A N 1
ATOM 1457 C CA . SER A 1 184 ? -15.045 3.829 9.376 1.00 93.69 184 SER A CA 1
ATOM 1458 C C . SER A 1 184 ? -14.404 3.917 10.766 1.00 93.69 184 SER A C 1
ATOM 1460 O O . SER A 1 184 ? -15.035 3.543 11.760 1.00 93.69 184 SER A O 1
ATOM 1462 N N . GLU A 1 185 ? -13.168 4.411 10.854 1.00 91.00 185 GLU A N 1
ATOM 1463 C CA . GLU A 1 185 ? -12.458 4.564 12.130 1.00 91.00 185 GLU A CA 1
ATOM 1464 C C . GLU A 1 185 ? -13.084 5.662 13.003 1.00 91.00 185 GLU A C 1
ATOM 1466 O O . GLU A 1 185 ? -13.237 5.482 14.213 1.00 91.00 185 GLU A O 1
ATOM 1471 N N . ALA A 1 186 ? -13.517 6.775 12.400 1.00 87.94 186 ALA A N 1
ATOM 1472 C CA . ALA A 1 186 ? -14.198 7.857 13.112 1.00 87.94 186 ALA A CA 1
ATOM 1473 C C . ALA A 1 186 ? -15.524 7.392 13.740 1.00 87.94 186 ALA A C 1
ATOM 1475 O O . ALA A 1 186 ? -15.811 7.710 14.894 1.00 87.94 186 ALA A O 1
ATOM 1476 N N . ARG A 1 187 ? -16.308 6.583 13.014 1.00 80.31 187 ARG A N 1
ATOM 1477 C CA . ARG A 1 187 ? -17.575 6.030 13.515 1.00 80.31 187 ARG A CA 1
ATOM 1478 C C . ARG A 1 187 ? -17.377 5.046 14.664 1.00 80.31 187 ARG A C 1
ATOM 1480 O O . ARG A 1 187 ? -18.151 5.061 15.616 1.00 80.31 187 ARG A O 1
ATOM 1487 N N . SER A 1 188 ? -16.336 4.221 14.594 1.00 74.38 188 SER A N 1
ATOM 1488 C CA . SER A 1 188 ? -16.064 3.194 15.608 1.00 74.38 188 SER A CA 1
ATOM 1489 C C . SER A 1 188 ? -15.754 3.796 16.986 1.00 74.38 188 SER A C 1
ATOM 1491 O O . SER A 1 188 ? -16.060 3.174 17.995 1.00 74.38 188 SER A O 1
ATOM 1493 N N . LYS A 1 189 ? -15.221 5.025 17.037 1.00 62.53 189 LYS A N 1
ATOM 1494 C CA . LYS A 1 189 ? -14.967 5.769 18.285 1.00 62.53 189 LYS A CA 1
ATOM 1495 C C . LYS A 1 189 ? -16.203 6.432 18.897 1.00 62.53 189 LYS A C 1
ATOM 1497 O O . LYS A 1 189 ? -16.163 6.793 20.062 1.00 62.53 189 LYS A O 1
ATOM 1502 N N . MET A 1 190 ? -17.275 6.630 18.129 1.00 58.16 190 MET A N 1
ATOM 1503 C CA . MET A 1 190 ? -18.532 7.196 18.643 1.00 58.16 190 MET A CA 1
ATOM 1504 C C . MET A 1 190 ? -19.453 6.133 19.259 1.00 58.16 190 MET A C 1
ATOM 1506 O O . MET A 1 190 ? -20.424 6.483 19.921 1.00 58.16 190 MET A O 1
ATOM 1510 N N . ALA A 1 191 ? -19.171 4.848 19.021 1.00 55.31 191 ALA A N 1
ATOM 1511 C CA . ALA A 1 191 ? -19.959 3.720 19.517 1.00 55.31 191 ALA A CA 1
ATOM 1512 C C . ALA A 1 191 ? -19.348 3.025 20.755 1.00 55.31 191 ALA A C 1
ATOM 1514 O O . ALA A 1 191 ? -19.946 2.076 21.258 1.00 55.31 191 ALA A O 1
ATOM 1515 N N . SER A 1 192 ? -18.167 3.466 21.211 1.00 48.25 192 SER A N 1
ATOM 1516 C CA . SER A 1 192 ? -17.443 2.972 22.397 1.00 48.25 192 SER A CA 1
ATOM 1517 C C . SER A 1 192 ? -17.515 3.965 23.545 1.00 48.25 192 SER A C 1
ATOM 1519 O O . SER A 1 192 ? -17.692 3.517 24.694 1.00 48.25 192 SER A O 1
#

Sequence (192 aa):
MSKLGIIVFWIGILWAVIMGLIVSLDPGYVCQLDTDNLPTTLWSYPSLCFISWAFSVPFGFMIAAIGILMHANANRNTLLKFGLGVIGTYLFIIFANGPMPHVPVLFGIGGTLIMLFYFLILWKNAARFKENVYRLAGYTFLITGFWFTCGLGSRQYQPLLGSGESPIDIITFFILAMLFFWLSEARSKMAS